Protein AF-0000000084904849 (afdb_homodimer)

pLDDT: mean 84.23, std 14.02, range [36.34, 97.5]

Solvent-accessible surface area (backbone atoms only — not comparable to full-atom values): 13947 Å² total; per-residue (Å²): 120,54,73,49,74,50,76,45,76,52,99,87,40,56,31,35,37,35,41,36,42,46,69,44,32,37,41,39,37,37,24,64,55,85,68,73,53,14,29,17,30,9,27,58,38,93,88,37,88,60,33,48,61,43,75,78,33,81,43,95,47,33,68,60,35,22,52,49,16,23,55,48,4,50,72,69,65,28,34,20,34,23,32,47,51,66,68,81,87,39,57,67,56,51,53,52,49,51,49,50,51,51,52,53,49,50,62,49,53,67,32,72,79,42,34,53,60,53,53,57,70,74,69,76,73,76,76,77,76,127,118,55,71,48,73,49,76,45,76,50,99,86,40,56,32,36,36,36,42,35,42,45,68,45,33,36,42,38,38,36,24,64,54,89,68,75,54,13,30,17,28,9,27,58,38,94,87,36,88,61,33,46,62,42,76,80,33,80,43,94,48,34,68,61,35,21,54,51,16,23,54,49,4,52,73,68,65,27,34,21,35,26,33,48,49,66,68,79,88,40,58,68,56,51,54,52,50,52,49,52,52,52,52,51,49,50,62,50,54,68,32,72,80,41,35,53,61,53,53,57,70,74,68,77,73,77,75,76,75,126

Secondary structure (DSSP, 8-state):
-EEEEEEEEETTEEEEEEEEEETTEEEEEEESS-----EEEEE--SS-SSPEEEEEE--TTHHHHHHHHHHHHHHHSSEEEEEEE--TT-HHHHHHHHHHHHHHHHHHHTSHHHHHHHS-----------/-EEEEEEEEETTEEEEEEEEEETTEEEEEEESS-----EEEEE--SS-SS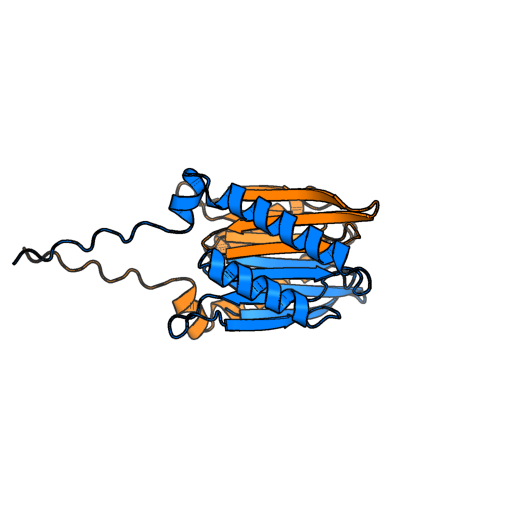PEEEEEE--TTHHHHHHHHHHHHHHHSSEEEEEEE--TT-HHHHHHHHHHHHHHHHHHHTSHHHHHHHS-----------

Structure (mmCIF, N/CA/C/O backbone):
data_AF-0000000084904849-model_v1
#
loop_
_entity.id
_entity.type
_entity.pdbx_description
1 polymer 'Proteasome assembly chaperone 3'
#
loop_
_atom_site.group_PDB
_atom_site.id
_atom_site.type_symbol
_atom_site.label_atom_id
_atom_site.label_alt_id
_atom_site.label_comp_id
_atom_site.label_asym_id
_atom_site.label_entity_id
_atom_site.label_seq_id
_atom_site.pdbx_PDB_ins_code
_atom_site.Cartn_x
_atom_site.Cartn_y
_atom_site.Cartn_z
_atom_site.occupancy
_atom_site.B_iso_or_equiv
_atom_site.auth_seq_id
_atom_site.auth_comp_id
_atom_site.auth_asym_id
_atom_site.auth_atom_id
_atom_site.pdbx_PDB_model_num
ATOM 1 N N . MET A 1 1 ? 4.195 5.16 12.859 1 59.09 1 MET A N 1
ATOM 2 C CA . MET A 1 1 ? 3.729 4.418 11.688 1 59.09 1 MET A CA 1
ATOM 3 C C . MET A 1 1 ? 3.559 2.938 12.016 1 59.09 1 MET A C 1
ATOM 5 O O . MET A 1 1 ? 4.438 2.328 12.625 1 59.09 1 MET A O 1
ATOM 9 N N . LEU A 1 2 ? 2.352 2.422 12.18 1 69.75 2 LEU A N 1
ATOM 10 C CA . LEU A 1 2 ? 2.184 1.059 12.672 1 69.75 2 LEU A CA 1
ATOM 11 C C . LEU A 1 2 ? 1.745 0.128 11.547 1 69.75 2 LEU A C 1
ATOM 13 O O . LEU A 1 2 ? 0.929 0.508 10.703 1 69.75 2 LEU A O 1
ATOM 17 N N . VAL A 1 3 ? 2.502 -0.881 11.188 1 73.12 3 VAL A N 1
ATOM 18 C CA . VAL A 1 3 ? 2.145 -1.962 10.273 1 73.12 3 VAL A CA 1
ATOM 19 C C . VAL A 1 3 ? 1.782 -3.213 11.07 1 73.12 3 VAL A C 1
ATOM 21 O O . VAL A 1 3 ? 2.453 -3.549 12.055 1 73.12 3 VAL A O 1
ATOM 24 N N . GLU A 1 4 ? 0.667 -3.777 10.805 1 79.69 4 GLU A N 1
ATOM 25 C CA . GLU A 1 4 ? 0.316 -5.09 11.344 1 79.69 4 GLU A CA 1
ATOM 26 C C . GLU A 1 4 ? 0.016 -6.082 10.227 1 79.69 4 GLU A C 1
ATOM 28 O O . GLU A 1 4 ? -0.713 -5.766 9.281 1 79.69 4 GLU A O 1
ATOM 33 N N . THR A 1 5 ? 0.798 -7.152 10.211 1 76.62 5 THR A N 1
ATOM 34 C CA . THR A 1 5 ? 0.501 -8.25 9.297 1 76.62 5 THR A CA 1
ATOM 35 C C . THR A 1 5 ? 0.015 -9.477 10.062 1 76.62 5 THR A C 1
ATOM 37 O O . THR A 1 5 ? 0.477 -9.742 11.172 1 76.62 5 THR A O 1
ATOM 40 N N . GLU A 1 6 ? -0.967 -10.07 9.539 1 81.75 6 GLU A N 1
ATOM 41 C CA . GLU A 1 6 ? -1.433 -11.305 10.156 1 81.75 6 GLU A CA 1
ATOM 42 C C . GLU A 1 6 ? -2.006 -12.266 9.117 1 81.75 6 GLU A C 1
ATOM 44 O O . GLU A 1 6 ? -2.377 -11.852 8.016 1 81.75 6 GLU A O 1
ATOM 49 N N . THR A 1 7 ? -1.927 -13.547 9.336 1 79.88 7 THR A N 1
ATOM 50 C CA . THR A 1 7 ? -2.699 -14.555 8.617 1 79.88 7 THR A CA 1
ATOM 51 C C . THR A 1 7 ? -3.912 -14.992 9.438 1 79.88 7 THR A C 1
ATOM 53 O O . THR A 1 7 ? -3.773 -15.43 10.578 1 79.88 7 THR A O 1
ATOM 56 N N . ILE A 1 8 ? -5.051 -14.773 8.82 1 84.38 8 ILE A N 1
ATOM 57 C CA . ILE A 1 8 ? -6.281 -15.141 9.516 1 84.38 8 ILE A CA 1
ATOM 58 C C . ILE A 1 8 ? -6.918 -16.344 8.828 1 84.38 8 ILE A C 1
ATOM 60 O O . ILE A 1 8 ? -6.734 -16.562 7.629 1 84.38 8 ILE A O 1
ATOM 64 N N . ARG A 1 9 ? -7.449 -17.219 9.68 1 84.88 9 ARG A N 1
ATOM 65 C CA . ARG A 1 9 ? -8.164 -18.375 9.164 1 84.88 9 ARG A CA 1
ATOM 66 C C . ARG A 1 9 ? -9.664 -18.25 9.391 1 84.88 9 ARG A C 1
ATOM 68 O O . ARG A 1 9 ? -10.109 -18.062 10.523 1 84.88 9 ARG A O 1
ATOM 75 N N . LEU A 1 10 ? -10.32 -18.109 8.203 1 84.5 10 LEU A N 1
ATOM 76 C CA . LEU A 1 10 ? -11.781 -18.062 8.242 1 84.5 10 LEU A CA 1
ATOM 77 C C . LEU A 1 10 ? -12.383 -19.25 7.496 1 84.5 10 LEU A C 1
ATOM 79 O O . LEU A 1 10 ? -12.031 -19.5 6.344 1 84.5 10 LEU A O 1
ATOM 83 N N . ALA A 1 11 ? -13.391 -19.984 8.109 1 80.62 11 ALA A N 1
ATOM 84 C CA . ALA A 1 11 ? -14.078 -21.141 7.523 1 80.62 11 ALA A CA 1
ATOM 85 C C . ALA A 1 11 ? -13.102 -22.047 6.785 1 80.62 11 ALA A C 1
ATOM 87 O O . ALA A 1 11 ? -13.336 -22.422 5.637 1 80.62 11 ALA A O 1
ATOM 88 N N . ASP A 1 12 ? -11.891 -22.234 7.246 1 85.62 12 ASP A N 1
ATOM 89 C CA . ASP A 1 12 ? -10.867 -23.172 6.793 1 85.62 12 ASP A CA 1
ATOM 90 C C . ASP A 1 12 ? -10.055 -22.578 5.641 1 85.62 12 ASP A C 1
ATOM 92 O O . ASP A 1 12 ? -9.32 -23.297 4.961 1 85.62 12 ASP A O 1
ATOM 96 N N . VAL A 1 13 ? -10.438 -21.406 5.285 1 88.38 13 VAL A N 1
ATOM 97 C CA . VAL A 1 13 ? -9.641 -20.734 4.273 1 88.38 13 VAL A CA 1
ATOM 98 C C . VAL A 1 13 ? -8.633 -19.797 4.949 1 88.38 13 VAL A C 1
ATOM 100 O O . VAL A 1 13 ? -9.016 -18.953 5.762 1 88.38 13 VAL A O 1
ATOM 103 N N . GLY A 1 14 ? -7.371 -20.062 4.723 1 92.38 14 GLY A N 1
ATOM 104 C CA . GLY A 1 14 ? -6.355 -19.141 5.195 1 92.38 14 GLY A CA 1
ATOM 105 C C . GLY A 1 14 ? -6.27 -17.875 4.367 1 92.38 14 GLY A C 1
ATOM 106 O O . GLY A 1 14 ? -6.273 -17.938 3.135 1 92.38 14 GLY A O 1
ATOM 107 N N . VAL A 1 15 ? -6.445 -16.688 5.023 1 92.81 15 VAL A N 1
ATOM 108 C CA . VAL A 1 15 ? -6.332 -15.398 4.348 1 92.81 15 VAL A CA 1
ATOM 109 C C . VAL A 1 15 ? -5.18 -14.602 4.957 1 92.81 15 VAL A C 1
ATOM 111 O O . VAL A 1 15 ? -5.066 -14.5 6.18 1 92.81 15 VAL A O 1
ATOM 114 N N . HIS A 1 16 ? -4.328 -14.125 4.125 1 89.69 16 HIS A N 1
ATOM 115 C CA . HIS A 1 16 ? -3.242 -13.234 4.52 1 89.69 16 HIS A CA 1
ATOM 116 C C . HIS A 1 16 ? -3.682 -11.773 4.461 1 89.69 16 HIS A C 1
ATOM 118 O O . HIS A 1 16 ? -4.203 -11.32 3.441 1 89.69 16 HIS A O 1
ATOM 124 N N . VAL A 1 17 ? -3.533 -11.141 5.625 1 92.06 17 VAL A N 1
ATOM 125 C CA . VAL A 1 17 ? -3.977 -9.75 5.676 1 92.06 17 VAL A CA 1
ATOM 126 C C . VAL A 1 17 ? -2.83 -8.859 6.145 1 92.06 17 VAL A C 1
ATOM 128 O O . VAL A 1 17 ? -1.983 -9.289 6.934 1 92.06 17 VAL A O 1
ATOM 131 N N . MET A 1 18 ? -2.732 -7.691 5.609 1 89.56 18 MET A N 1
ATOM 132 C CA . MET A 1 18 ? -1.785 -6.66 6.016 1 89.56 18 MET A CA 1
ATOM 133 C C . MET A 1 18 ? -2.488 -5.32 6.203 1 89.56 18 MET A C 1
ATOM 135 O O . MET A 1 18 ? -3.309 -4.922 5.371 1 89.56 18 MET A O 1
ATOM 139 N N . VAL A 1 19 ? -2.232 -4.711 7.352 1 93.38 19 VAL A N 1
ATOM 140 C CA . VAL A 1 19 ? -2.721 -3.371 7.648 1 93.38 19 VAL A CA 1
ATOM 141 C C . VAL A 1 19 ? -1.541 -2.426 7.871 1 93.38 19 VAL A C 1
ATOM 143 O O . VAL A 1 19 ? -0.669 -2.695 8.703 1 93.38 19 VAL A O 1
ATOM 146 N N . VAL A 1 20 ? -1.522 -1.409 7.062 1 89.81 20 VAL A N 1
ATOM 147 C CA . VAL A 1 20 ? -0.546 -0.339 7.242 1 89.81 20 VAL A CA 1
ATOM 148 C C . VAL A 1 20 ? -1.265 0.961 7.594 1 89.81 20 VAL A C 1
ATOM 150 O O . VAL A 1 20 ? -2.201 1.368 6.902 1 89.81 20 VAL A O 1
ATOM 153 N N . VAL A 1 21 ? -0.895 1.542 8.688 1 88.81 21 VAL A N 1
ATOM 154 C CA . VAL A 1 21 ? -1.36 2.873 9.062 1 88.81 21 VAL A CA 1
ATOM 155 C C . VAL A 1 21 ? -0.177 3.836 9.125 1 88.81 21 VAL A C 1
ATOM 157 O O . VAL A 1 21 ? 0.726 3.67 9.953 1 88.81 21 VAL A O 1
ATOM 160 N N . ALA A 1 22 ? -0.187 4.801 8.07 1 82.25 22 ALA A N 1
ATOM 161 C CA . ALA A 1 22 ? 0.911 5.762 8.008 1 82.25 22 ALA A CA 1
ATOM 162 C C . ALA A 1 22 ? 0.414 7.137 7.57 1 82.25 22 ALA A C 1
ATOM 164 O O . ALA A 1 22 ? -0.32 7.254 6.586 1 82.25 22 ALA A O 1
ATOM 165 N N . SER A 1 23 ? 0.818 8.297 8.148 1 78.94 23 SER A N 1
ATOM 166 C CA . SER A 1 23 ? 0.591 9.695 7.793 1 78.94 23 SER A CA 1
ATOM 167 C C . SER A 1 23 ? -0.839 9.914 7.312 1 78.94 23 SER A C 1
ATOM 169 O O . SER A 1 23 ? -1.059 10.461 6.23 1 78.94 23 SER A O 1
ATOM 171 N N . GLN A 1 24 ? -1.86 9.5 7.863 1 80.38 24 GLN A N 1
ATOM 172 C CA . GLN A 1 24 ? -3.275 9.703 7.578 1 80.38 24 GLN A CA 1
ATOM 173 C C . GLN A 1 24 ? -3.732 8.844 6.406 1 80.38 24 GLN A C 1
ATOM 175 O O . GLN A 1 24 ? -4.535 9.281 5.582 1 80.38 24 GLN A O 1
ATOM 180 N N . VAL A 1 25 ? -3.045 7.805 6.164 1 86.62 25 VAL A N 1
ATOM 181 C CA . VAL A 1 25 ? -3.416 6.871 5.109 1 86.62 25 VAL A CA 1
ATOM 182 C C . VAL A 1 25 ? -3.432 5.445 5.656 1 86.62 25 VAL A C 1
ATOM 184 O O . VAL A 1 25 ? -2.555 5.066 6.438 1 86.62 25 VAL A O 1
ATOM 187 N N . ILE A 1 26 ? -4.402 4.73 5.328 1 92 26 ILE A N 1
ATOM 188 C CA . ILE A 1 26 ? -4.508 3.312 5.652 1 92 26 ILE A CA 1
ATOM 189 C C . ILE A 1 26 ? -4.402 2.479 4.379 1 92 26 ILE A C 1
ATOM 191 O O . ILE A 1 26 ? -5.047 2.789 3.371 1 92 26 ILE A O 1
ATOM 195 N N . TYR A 1 27 ? -3.568 1.536 4.391 1 91.69 27 TYR A N 1
ATOM 196 C CA . TYR A 1 27 ? -3.467 0.583 3.289 1 91.69 27 TYR A CA 1
ATOM 197 C C . TYR A 1 27 ? -3.814 -0.826 3.754 1 91.69 27 TYR A C 1
ATOM 199 O O . TYR A 1 27 ? -3.193 -1.351 4.68 1 91.69 27 TYR A O 1
ATOM 207 N N . LEU A 1 28 ? -4.734 -1.397 3.064 1 94.38 28 LEU A N 1
ATOM 208 C CA . LEU A 1 28 ? -5.207 -2.734 3.408 1 94.38 28 LEU A CA 1
ATOM 209 C C . LEU A 1 28 ? -4.949 -3.713 2.268 1 94.38 28 LEU A C 1
ATOM 211 O O . LEU A 1 28 ? -5.156 -3.377 1.099 1 94.38 28 LEU A O 1
ATOM 215 N N . TRP A 1 29 ? -4.484 -4.828 2.654 1 92.31 29 TRP A N 1
ATOM 216 C CA . TRP A 1 29 ? -4.23 -5.902 1.701 1 92.31 29 TRP A CA 1
ATOM 217 C C . TRP A 1 29 ? -4.75 -7.234 2.23 1 92.31 29 TRP A C 1
ATOM 219 O O . TRP A 1 29 ? -4.586 -7.547 3.412 1 92.31 29 TRP A O 1
ATOM 229 N N . ALA A 1 30 ? -5.445 -7.996 1.358 1 93.06 30 ALA A N 1
ATOM 230 C CA . ALA A 1 30 ? -5.906 -9.328 1.731 1 93.06 30 ALA A CA 1
ATOM 231 C C . ALA A 1 30 ? -5.887 -10.273 0.533 1 93.06 30 ALA A C 1
ATOM 233 O O . ALA A 1 30 ? -6.242 -9.883 -0.581 1 93.06 30 ALA A O 1
ATOM 234 N N . ASN A 1 31 ? -5.457 -11.422 0.736 1 91.12 31 ASN A N 1
ATOM 235 C CA . ASN A 1 31 ? -5.414 -12.461 -0.283 1 91.12 31 ASN A CA 1
ATOM 236 C C . ASN A 1 31 ? -5.395 -13.859 0.339 1 91.12 31 ASN A C 1
ATOM 238 O O . ASN A 1 31 ? -4.926 -14.031 1.465 1 91.12 31 ASN A O 1
ATOM 242 N N . THR A 1 32 ? -5.926 -14.766 -0.401 1 89.5 32 THR A N 1
ATOM 243 C CA . THR A 1 32 ? -5.863 -16.141 0.078 1 89.5 32 THR A CA 1
ATOM 244 C C . THR A 1 32 ? -4.484 -16.75 -0.179 1 89.5 32 THR A C 1
ATOM 246 O O . THR A 1 32 ? -4.137 -17.781 0.391 1 89.5 32 THR A O 1
ATOM 249 N N . GLN A 1 33 ? -3.674 -16.125 -1.003 1 84.38 33 GLN A N 1
ATOM 250 C CA . GLN A 1 33 ? -2.295 -16.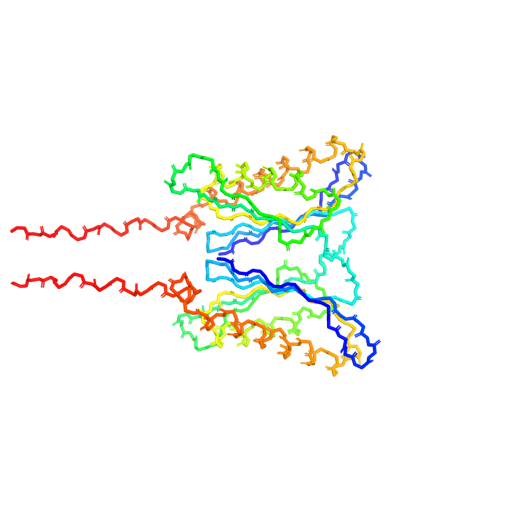5 -1.281 1 84.38 33 GLN A CA 1
ATOM 251 C C . GLN A 1 33 ? -1.31 -15.547 -0.615 1 84.38 33 GLN A C 1
ATOM 253 O O . GLN A 1 33 ? -1.618 -14.367 -0.416 1 84.38 33 GLN A O 1
ATOM 258 N N . PRO A 1 34 ? -0.198 -16.062 -0.215 1 79.69 34 PRO A N 1
ATOM 259 C CA . PRO A 1 34 ? 0.826 -15.211 0.396 1 79.69 34 PRO A CA 1
ATOM 260 C C . PRO A 1 34 ? 1.58 -14.367 -0.629 1 79.69 34 PRO A C 1
ATOM 262 O O . PRO A 1 34 ? 2.799 -14.5 -0.765 1 79.69 34 PRO A O 1
ATOM 265 N N . LEU A 1 35 ? 0.859 -13.523 -1.206 1 77 35 LEU A N 1
ATOM 266 C CA . LEU A 1 35 ? 1.376 -12.828 -2.381 1 77 35 LEU A CA 1
ATOM 267 C C . LEU A 1 35 ? 2.045 -11.516 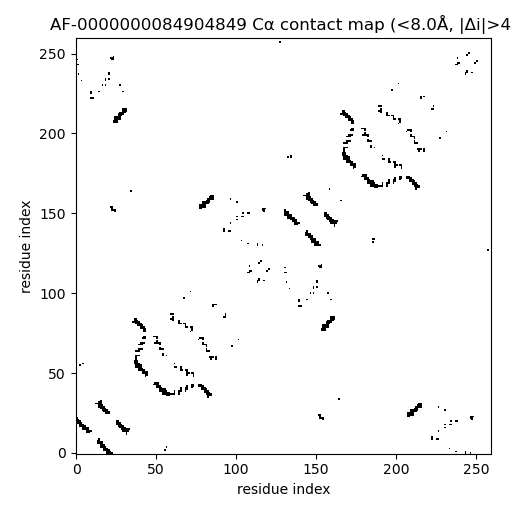-1.984 1 77 35 LEU A C 1
ATOM 269 O O . LEU A 1 35 ? 2.725 -10.891 -2.803 1 77 35 LEU A O 1
ATOM 273 N N . LEU A 1 36 ? 1.812 -11.297 -0.654 1 75.44 36 LEU A N 1
ATOM 274 C CA . LEU A 1 36 ? 2.496 -10.086 -0.226 1 75.44 36 LEU A CA 1
ATOM 275 C C . LEU A 1 36 ? 3.98 -10.344 -0 1 75.44 36 LEU A C 1
ATOM 277 O O . LEU A 1 36 ? 4.348 -11.281 0.713 1 75.44 36 LEU A O 1
ATOM 281 N N . GLY A 1 37 ? 4.891 -10.062 -0.856 1 78.06 37 GLY A N 1
ATOM 282 C CA . GLY A 1 37 ? 6.328 -10.172 -0.653 1 78.06 37 GLY A CA 1
ATOM 283 C C . GLY A 1 37 ? 6.836 -9.32 0.49 1 78.06 37 GLY A C 1
ATOM 284 O O . GLY A 1 37 ? 6.086 -9 1.415 1 78.06 37 GLY A O 1
ATOM 285 N N . ALA A 1 38 ? 8.109 -9.18 0.621 1 87.56 38 ALA A N 1
ATOM 286 C CA . ALA A 1 38 ? 8.727 -8.32 1.621 1 87.56 38 ALA A CA 1
ATOM 287 C C . ALA A 1 38 ? 8.141 -6.914 1.576 1 87.56 38 ALA A C 1
ATOM 289 O O . ALA A 1 38 ? 7.719 -6.441 0.516 1 87.56 38 ALA A O 1
ATOM 290 N N . LEU A 1 39 ? 7.965 -6.355 2.752 1 90.81 39 LEU A N 1
ATOM 291 C CA . LEU A 1 39 ? 7.547 -4.965 2.871 1 90.81 39 LEU A CA 1
ATOM 292 C C . LEU A 1 39 ? 8.523 -4.172 3.734 1 90.81 39 LEU A C 1
ATOM 294 O O . LEU A 1 39 ? 8.812 -4.566 4.867 1 90.81 39 LEU A O 1
ATOM 298 N N . THR A 1 40 ? 9.062 -3.158 3.166 1 95.31 40 THR A N 1
ATOM 299 C CA . THR A 1 40 ? 9.992 -2.289 3.881 1 95.31 40 THR A CA 1
ATOM 300 C C . THR A 1 40 ? 9.508 -0.842 3.854 1 95.31 40 THR A C 1
ATOM 302 O O . THR A 1 40 ? 8.656 -0.481 3.035 1 95.31 40 THR A O 1
ATOM 305 N N . MET A 1 41 ? 9.984 -0.074 4.793 1 93.94 41 MET A N 1
ATOM 306 C CA . MET A 1 41 ? 9.625 1.34 4.871 1 93.94 41 MET A CA 1
ATOM 307 C C . MET A 1 41 ? 10.836 2.186 5.262 1 93.94 41 MET A C 1
ATOM 309 O O . MET A 1 41 ? 11.742 1.704 5.945 1 93.94 41 MET A O 1
ATOM 313 N N . ALA A 1 42 ? 10.844 3.34 4.777 1 95.88 42 ALA A N 1
ATOM 314 C CA . ALA A 1 42 ? 11.805 4.34 5.238 1 95.88 42 ALA A CA 1
ATOM 315 C C . ALA A 1 42 ? 11.141 5.707 5.391 1 95.88 42 ALA A C 1
ATOM 317 O O . ALA A 1 42 ? 10.125 5.988 4.75 1 95.88 42 ALA A O 1
ATOM 318 N N . MET A 1 43 ? 11.688 6.484 6.227 1 91.88 43 MET A N 1
ATOM 319 C CA . MET A 1 43 ? 11.195 7.836 6.457 1 91.88 43 MET A CA 1
ATOM 320 C C . MET A 1 43 ? 12.336 8.789 6.793 1 91.88 43 MET A C 1
ATOM 322 O O . MET A 1 43 ? 13.359 8.367 7.34 1 91.88 43 MET A O 1
ATOM 326 N N . PRO A 1 44 ? 12.086 10.016 6.414 1 92.19 44 PRO A N 1
ATOM 327 C CA . PRO A 1 44 ? 13.133 10.984 6.754 1 92.19 44 PRO A CA 1
ATOM 328 C C . PRO A 1 44 ? 13.359 11.102 8.258 1 92.19 44 PRO A C 1
ATOM 330 O O . PRO A 1 44 ? 12.43 10.938 9.047 1 92.19 44 PRO A O 1
ATOM 333 N N . SER A 1 45 ? 14.617 11.211 8.562 1 88.06 45 SER A N 1
ATOM 334 C CA . SER A 1 45 ? 14.992 11.406 9.961 1 88.06 45 SER A CA 1
ATOM 335 C C . SER A 1 45 ? 15.195 12.883 10.281 1 88.06 45 SER A C 1
ATOM 337 O O . SER A 1 45 ? 15.766 13.625 9.469 1 88.06 45 SER A O 1
ATOM 339 N N . ARG A 1 46 ? 14.656 13.367 11.344 1 79.31 46 ARG A N 1
ATOM 340 C CA . ARG A 1 46 ? 14.875 14.742 11.781 1 79.31 46 ARG A CA 1
ATOM 341 C C . ARG A 1 46 ? 16.281 14.922 12.344 1 79.31 46 ARG A C 1
ATOM 343 O O . ARG A 1 46 ? 16.812 16.031 12.344 1 79.31 46 ARG A O 1
ATOM 350 N N . LEU A 1 47 ? 16.844 13.898 12.797 1 81.25 47 LEU A N 1
ATOM 351 C CA . LEU A 1 47 ? 18.094 13.938 13.547 1 81.25 47 LEU A CA 1
ATOM 352 C C . LEU A 1 47 ? 19.281 13.758 12.625 1 81.25 47 LEU A C 1
ATOM 354 O O . LEU A 1 47 ? 20.391 14.188 12.953 1 81.25 47 LEU A O 1
ATOM 358 N N . ASP A 1 48 ? 19 12.93 11.586 1 79.38 48 ASP A N 1
ATOM 359 C CA . ASP A 1 48 ? 20.109 12.562 10.703 1 79.38 48 ASP A CA 1
ATOM 360 C C . ASP A 1 48 ? 19.703 12.703 9.234 1 79.38 48 ASP A C 1
ATOM 362 O O . ASP A 1 48 ? 18.516 12.656 8.898 1 79.38 48 ASP A O 1
ATOM 366 N N . ALA A 1 49 ? 20.719 13.016 8.516 1 85.94 49 ALA A N 1
ATOM 367 C CA . ALA A 1 49 ? 20.5 13.047 7.074 1 85.94 49 ALA A CA 1
ATOM 368 C C . ALA A 1 49 ? 20.094 11.672 6.547 1 85.94 49 ALA A C 1
ATOM 370 O O . ALA A 1 49 ? 19.453 11.562 5.5 1 85.94 49 ALA A O 1
ATOM 371 N N . THR A 1 50 ? 20.469 10.664 7.34 1 91.25 50 THR A N 1
ATOM 372 C CA . THR A 1 50 ? 20.125 9.305 6.918 1 91.25 50 THR A CA 1
ATOM 373 C C . THR A 1 50 ? 18.719 8.938 7.359 1 91.25 50 THR A C 1
ATOM 375 O O . THR A 1 50 ? 18.406 8.969 8.555 1 91.25 50 THR A O 1
ATOM 378 N N . PRO A 1 51 ? 17.906 8.523 6.352 1 95.5 51 PRO A N 1
ATOM 379 C CA . PRO A 1 51 ? 16.531 8.133 6.719 1 95.5 51 PRO A CA 1
ATOM 380 C C . PRO A 1 51 ? 16.5 6.887 7.602 1 95.5 51 PRO A C 1
ATOM 382 O O . PRO A 1 51 ? 17.422 6.07 7.562 1 95.5 51 PRO A O 1
ATOM 385 N N . LEU A 1 52 ? 15.555 6.789 8.453 1 94 52 LEU A N 1
ATOM 386 C CA . LEU A 1 52 ? 15.266 5.574 9.211 1 94 52 LEU A CA 1
ATOM 387 C C . LEU A 1 52 ? 14.594 4.527 8.328 1 94 52 LEU A C 1
ATOM 389 O O . LEU A 1 52 ? 13.719 4.855 7.523 1 94 52 LEU A O 1
ATOM 393 N N . GLY A 1 53 ? 15.086 3.285 8.367 1 94 53 GLY A N 1
ATOM 394 C CA . GLY A 1 53 ? 14.523 2.174 7.617 1 94 53 GLY A CA 1
ATOM 395 C C . GLY A 1 53 ? 14.102 1.01 8.492 1 94 53 GLY A C 1
ATOM 396 O O . GLY A 1 53 ? 14.688 0.786 9.555 1 94 53 GLY A O 1
ATOM 397 N N . MET A 1 54 ? 13.07 0.307 8.07 1 92.44 54 MET A N 1
ATOM 398 C CA . MET A 1 54 ? 12.586 -0.864 8.789 1 92.44 54 MET A CA 1
ATOM 399 C C . MET A 1 54 ? 11.977 -1.883 7.836 1 92.44 54 MET A C 1
ATOM 401 O O . MET A 1 54 ? 11.336 -1.51 6.848 1 92.44 54 MET A O 1
ATOM 405 N N . VAL A 1 55 ? 12.195 -3.113 8.227 1 92.75 55 VAL A N 1
ATOM 406 C CA . VAL A 1 55 ? 11.531 -4.207 7.527 1 92.75 55 VAL A CA 1
ATOM 407 C C . VAL A 1 55 ? 10.227 -4.562 8.25 1 92.75 55 VAL A C 1
ATOM 409 O O . VAL A 1 55 ? 10.25 -4.984 9.406 1 92.75 55 VAL A O 1
ATOM 412 N N . LEU A 1 56 ? 9.164 -4.355 7.578 1 87.5 56 LEU A N 1
ATOM 413 C CA . LEU A 1 56 ? 7.855 -4.578 8.18 1 87.5 56 LEU A CA 1
ATOM 414 C C . LEU A 1 56 ? 7.402 -6.016 7.977 1 87.5 56 LEU A C 1
ATOM 416 O O . LEU A 1 56 ? 6.668 -6.562 8.805 1 87.5 56 LEU A O 1
ATOM 420 N N . LYS A 1 57 ? 7.703 -6.543 6.867 1 86.62 57 LYS A N 1
ATOM 421 C CA . LYS A 1 57 ? 7.512 -7.949 6.508 1 86.62 57 LYS A CA 1
ATOM 422 C C . LYS A 1 57 ? 8.742 -8.508 5.801 1 86.62 57 LYS A C 1
ATOM 424 O O . LYS A 1 57 ? 9.148 -7.992 4.758 1 86.62 57 LYS A O 1
ATOM 429 N N . ARG A 1 58 ? 9.234 -9.5 6.344 1 88.62 58 ARG A N 1
ATOM 430 C CA . ARG A 1 58 ? 10.484 -10.062 5.84 1 88.62 58 ARG A CA 1
ATOM 431 C C . ARG A 1 58 ? 10.25 -10.836 4.547 1 88.62 58 ARG A C 1
ATOM 433 O O . ARG A 1 58 ? 9.195 -11.438 4.359 1 88.62 58 ARG A O 1
ATOM 440 N N . GLY A 1 59 ? 11.219 -10.773 3.727 1 88.25 59 GLY A N 1
ATOM 441 C CA . GLY A 1 59 ? 11.297 -11.539 2.494 1 88.25 59 GLY A CA 1
ATOM 442 C C . GLY A 1 59 ? 12.711 -11.68 1.966 1 88.25 59 GLY A C 1
ATOM 443 O O . GLY A 1 59 ? 13.672 -11.266 2.625 1 88.25 59 GLY A O 1
ATOM 444 N N . LEU A 1 60 ? 12.867 -12.258 0.88 1 85.12 60 LEU A N 1
ATOM 445 C CA . LEU A 1 60 ? 14.18 -12.617 0.346 1 85.12 60 LEU A CA 1
ATOM 446 C C . LEU A 1 60 ? 15 -11.367 0.038 1 85.12 60 LEU A C 1
ATOM 448 O O . LEU A 1 60 ? 16.219 -11.344 0.266 1 85.12 60 LEU A O 1
ATOM 452 N N . ASP A 1 61 ? 14.406 -10.305 -0.41 1 87.75 61 ASP A N 1
ATOM 453 C CA . ASP A 1 61 ? 15.148 -9.125 -0.838 1 87.75 61 ASP A CA 1
ATOM 454 C C . ASP A 1 61 ? 14.828 -7.926 0.051 1 87.75 61 ASP A C 1
ATOM 456 O O . ASP A 1 61 ? 14.883 -6.777 -0.399 1 87.75 61 ASP A O 1
ATOM 460 N N . ASP A 1 62 ? 14.516 -8.203 1.321 1 91.69 62 ASP A N 1
ATOM 461 C CA . ASP A 1 62 ? 14.062 -7.121 2.188 1 91.69 62 ASP A CA 1
ATOM 462 C C . ASP A 1 62 ? 15.18 -6.121 2.455 1 91.69 62 ASP A C 1
ATOM 464 O O . ASP A 1 62 ? 14.93 -4.93 2.652 1 91.69 62 ASP A O 1
ATOM 468 N N . ASP A 1 63 ? 16.453 -6.57 2.402 1 94.06 63 ASP A N 1
ATOM 469 C CA . ASP A 1 63 ? 17.562 -5.641 2.611 1 94.06 63 ASP A CA 1
ATOM 470 C C . ASP A 1 63 ? 17.703 -4.676 1.437 1 94.06 63 ASP A C 1
ATOM 472 O O . ASP A 1 63 ? 17.891 -3.473 1.634 1 94.06 63 ASP A O 1
ATOM 476 N N . LEU A 1 64 ? 17.609 -5.211 0.258 1 94.31 64 LEU A N 1
ATOM 477 C CA . LEU A 1 64 ? 17.688 -4.375 -0.936 1 94.31 64 LEU A CA 1
ATOM 478 C C . LEU A 1 64 ? 16.484 -3.43 -1.015 1 94.31 64 LEU A C 1
ATOM 480 O O . LEU A 1 64 ? 16.641 -2.256 -1.359 1 94.31 64 LEU A O 1
ATOM 484 N N . ALA A 1 65 ? 15.359 -3.932 -0.67 1 95.06 65 ALA A N 1
ATOM 485 C CA . ALA A 1 65 ? 14.148 -3.111 -0.674 1 95.06 65 ALA A CA 1
ATOM 486 C C . ALA A 1 65 ? 14.25 -1.979 0.345 1 95.06 65 ALA A C 1
ATOM 488 O O . ALA A 1 65 ? 13.852 -0.848 0.068 1 95.06 65 ALA A O 1
ATOM 489 N N . GLU A 1 66 ? 14.852 -2.305 1.501 1 96.56 66 GLU A N 1
ATOM 490 C CA . GLU A 1 66 ? 15.016 -1.286 2.535 1 96.56 66 GLU A CA 1
ATOM 491 C C . GLU A 1 66 ? 15.992 -0.2 2.088 1 96.56 66 GLU A C 1
ATOM 493 O O . GLU A 1 66 ? 15.75 0.988 2.307 1 96.56 66 GLU A O 1
ATOM 498 N N . SER A 1 67 ? 17.031 -0.639 1.53 1 96.81 67 SER A N 1
ATOM 499 C CA . SER A 1 67 ? 18.016 0.309 1.012 1 96.81 67 SER A CA 1
ATOM 500 C C . SER A 1 67 ? 17.391 1.226 -0.039 1 96.81 67 SER A C 1
ATOM 502 O O . SER A 1 67 ? 17.641 2.432 -0.042 1 96.81 67 SER A O 1
ATOM 504 N N . PHE A 1 68 ? 16.625 0.64 -0.864 1 97.31 68 PHE A N 1
ATOM 505 C CA . PHE A 1 68 ? 15.945 1.406 -1.9 1 97.31 68 PHE A CA 1
ATOM 506 C C . PHE A 1 68 ? 14.969 2.404 -1.284 1 97.31 68 PHE A C 1
ATOM 508 O O . PHE A 1 68 ? 14.945 3.576 -1.666 1 97.31 68 PHE A O 1
ATOM 515 N N . ALA A 1 69 ? 14.227 2.012 -0.302 1 97.5 69 ALA A N 1
ATOM 516 C CA . ALA A 1 69 ? 13.289 2.881 0.407 1 97.5 69 ALA A CA 1
ATOM 517 C C . ALA A 1 69 ? 14.016 4.062 1.048 1 97.5 69 ALA A C 1
ATOM 519 O O . ALA A 1 69 ? 13.539 5.195 0.988 1 97.5 69 ALA A O 1
ATOM 520 N N . LYS A 1 70 ? 15.164 3.787 1.62 1 97.25 70 LYS A N 1
ATOM 521 C CA . LYS A 1 70 ? 15.945 4.836 2.271 1 97.25 70 LYS A CA 1
ATOM 522 C C . LYS A 1 70 ? 16.406 5.879 1.263 1 97.25 70 LYS A C 1
ATOM 524 O O . LYS A 1 70 ? 16.375 7.082 1.537 1 97.25 70 LYS A O 1
ATOM 529 N N . ARG A 1 71 ? 16.875 5.414 0.11 1 97.06 71 ARG A N 1
ATOM 530 C CA . ARG A 1 71 ? 17.328 6.34 -0.921 1 97.06 71 ARG A CA 1
ATOM 531 C C . ARG A 1 71 ? 16.188 7.238 -1.387 1 97.06 71 ARG A C 1
ATOM 533 O O . ARG A 1 71 ? 16.375 8.445 -1.575 1 97.06 71 ARG A O 1
ATOM 540 N N . LEU A 1 72 ? 15.016 6.707 -1.522 1 96.56 72 LEU A N 1
ATOM 541 C CA . LEU A 1 72 ? 13.875 7.488 -1.993 1 96.56 72 LEU A CA 1
ATOM 542 C C . LEU A 1 72 ? 13.383 8.438 -0.908 1 96.56 72 LEU A C 1
ATOM 544 O O . LEU A 1 72 ? 12.984 9.562 -1.2 1 96.56 72 LEU A O 1
ATOM 548 N N . ALA A 1 73 ? 13.375 7.957 0.311 1 95.44 73 ALA A N 1
ATOM 549 C CA . ALA A 1 73 ? 12.992 8.82 1.421 1 95.44 73 ALA A CA 1
ATOM 550 C C . ALA A 1 73 ? 13.906 10.039 1.517 1 95.44 73 ALA A C 1
ATOM 552 O O . ALA A 1 73 ? 13.453 11.148 1.807 1 95.44 73 ALA A O 1
ATOM 553 N N . ARG A 1 74 ? 15.141 9.742 1.352 1 95.25 74 ARG A N 1
ATOM 554 C CA . ARG A 1 74 ? 16.109 10.836 1.336 1 95.25 74 ARG A CA 1
ATOM 555 C C . ARG A 1 74 ? 15.844 11.773 0.164 1 95.25 74 ARG A C 1
ATOM 557 O O . ARG A 1 74 ? 15.82 13 0.334 1 95.25 74 ARG A O 1
ATOM 564 N N . LYS A 1 75 ? 15.625 11.258 -0.946 1 93.81 75 LYS A N 1
ATOM 565 C CA . LYS A 1 75 ? 15.492 12.023 -2.186 1 93.81 75 LYS A CA 1
ATOM 566 C C . LYS A 1 75 ? 14.227 12.867 -2.18 1 93.81 75 LYS A C 1
ATOM 568 O O . LYS A 1 75 ? 14.234 14.016 -2.637 1 93.81 75 LYS A O 1
ATOM 573 N N . PHE A 1 76 ? 13.109 12.336 -1.696 1 92 76 PHE A N 1
ATOM 574 C CA . PHE A 1 76 ? 11.82 13.008 -1.866 1 92 76 PHE A CA 1
ATOM 575 C C . PHE A 1 76 ? 11.328 13.57 -0.539 1 92 76 PHE A C 1
ATOM 577 O O . PHE A 1 76 ? 10.32 14.281 -0.499 1 92 76 PHE A O 1
ATOM 584 N N . GLY A 1 77 ? 11.969 13.234 0.547 1 90.44 77 GLY A N 1
ATOM 585 C CA . GLY A 1 77 ? 11.672 13.805 1.85 1 90.44 77 GLY A CA 1
ATOM 586 C C . GLY A 1 77 ? 10.344 13.336 2.418 1 90.44 77 GLY A C 1
ATOM 587 O O . GLY A 1 77 ? 9.672 1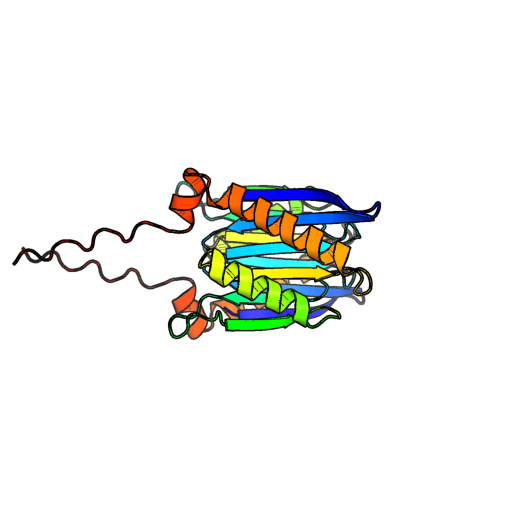4.086 3.129 1 90.44 77 GLY A O 1
ATOM 588 N N . VAL A 1 78 ? 9.922 12.172 1.979 1 88.75 78 VAL A N 1
ATOM 589 C CA . VAL A 1 78 ? 8.648 11.633 2.432 1 88.75 78 VAL A CA 1
ATOM 590 C C . VAL A 1 78 ? 8.805 10.172 2.832 1 88.75 78 VAL A C 1
ATOM 592 O O . VAL A 1 78 ? 9.859 9.57 2.605 1 88.75 78 VAL A O 1
ATOM 595 N N . GLN A 1 79 ? 7.828 9.617 3.52 1 91.38 79 GLN A N 1
ATOM 596 C CA . GLN A 1 79 ? 7.824 8.203 3.883 1 91.38 79 GLN A CA 1
ATOM 597 C C . GLN A 1 79 ? 7.633 7.316 2.654 1 91.38 79 GLN A C 1
ATOM 599 O O . GLN A 1 79 ? 6.781 7.598 1.808 1 91.38 79 GLN A O 1
ATOM 604 N N . VAL A 1 80 ? 8.383 6.254 2.539 1 94.44 80 VAL A N 1
ATOM 605 C CA . VAL A 1 80 ? 8.359 5.387 1.365 1 94.44 80 VAL A CA 1
ATOM 606 C C . VAL A 1 80 ? 8.18 3.934 1.801 1 94.44 80 VAL A C 1
ATOM 608 O O . VAL A 1 80 ? 8.898 3.451 2.682 1 94.44 80 VAL A O 1
ATOM 611 N N . PHE A 1 81 ? 7.203 3.271 1.211 1 93.25 81 PHE A N 1
ATOM 612 C CA . PHE A 1 81 ? 7.016 1.832 1.353 1 93.25 81 PHE A CA 1
ATOM 613 C C . PHE A 1 81 ? 7.414 1.106 0.073 1 93.25 81 PHE A C 1
ATOM 615 O O . PHE A 1 81 ? 7.086 1.552 -1.028 1 93.25 81 PHE A O 1
ATOM 622 N N . VAL A 1 82 ? 8.117 0.035 0.287 1 95 82 VAL A N 1
ATOM 623 C CA . VAL A 1 82 ? 8.547 -0.756 -0.861 1 95 82 VAL A CA 1
ATOM 624 C C . VAL A 1 82 ? 8.188 -2.223 -0.642 1 95 82 VAL A C 1
ATOM 626 O O . VAL A 1 82 ? 8.602 -2.832 0.346 1 95 82 VAL A O 1
ATOM 629 N N . SER A 1 83 ? 7.371 -2.729 -1.502 1 91 83 SER A N 1
ATOM 630 C CA . SER A 1 83 ? 7.09 -4.156 -1.615 1 91 83 SER A CA 1
ATOM 631 C C . SER A 1 83 ? 7.539 -4.703 -2.967 1 91 83 SER A C 1
ATOM 633 O O . SER A 1 83 ? 6.77 -4.691 -3.932 1 91 83 SER A O 1
ATOM 635 N N . CYS A 1 84 ? 8.742 -5.195 -3.055 1 90.31 84 CYS A N 1
ATOM 636 C CA . CYS A 1 84 ? 9.336 -5.656 -4.305 1 90.31 84 CYS A CA 1
ATOM 637 C C . CYS A 1 84 ? 9.836 -7.09 -4.172 1 90.31 84 CYS A C 1
ATOM 639 O O . CYS A 1 84 ? 10.602 -7.402 -3.254 1 90.31 84 CYS A O 1
ATOM 641 N N . GLU A 1 85 ? 9.359 -7.977 -4.992 1 88.31 85 GLU A N 1
ATOM 642 C CA . GLU A 1 85 ? 9.883 -9.336 -5.074 1 88.31 85 GLU A CA 1
ATOM 643 C C . GLU A 1 85 ? 10.406 -9.648 -6.473 1 88.31 85 GLU A C 1
ATOM 645 O O . GLU A 1 85 ? 9.633 -9.977 -7.375 1 88.31 85 GLU A O 1
ATOM 650 N N . LEU A 1 86 ? 11.664 -9.461 -6.629 1 88.75 86 LEU A N 1
ATOM 651 C CA . LEU A 1 86 ? 12.352 -9.703 -7.891 1 88.75 86 LEU A CA 1
ATOM 652 C C . LEU A 1 86 ? 13.422 -10.781 -7.734 1 88.75 86 LEU A C 1
ATOM 654 O O . LEU A 1 86 ? 13.969 -10.969 -6.645 1 88.75 86 LEU A O 1
ATOM 658 N N . PRO A 1 87 ? 13.57 -11.508 -8.805 1 86.5 87 PRO A N 1
ATOM 659 C CA . PRO A 1 87 ? 14.633 -12.508 -8.703 1 86.5 87 PRO A CA 1
ATOM 660 C C . PRO A 1 87 ? 15.977 -11.906 -8.305 1 86.5 87 PRO A C 1
ATOM 662 O O . PRO A 1 87 ? 16.453 -10.984 -8.969 1 86.5 87 PRO A O 1
ATOM 665 N N . ARG A 1 88 ? 16.547 -12.406 -7.199 1 83.94 88 ARG A N 1
ATOM 666 C CA . ARG A 1 88 ? 17.766 -11.844 -6.621 1 83.94 88 ARG A CA 1
ATOM 667 C C . ARG A 1 88 ? 18.953 -12.039 -7.559 1 83.94 88 ARG A C 1
ATOM 669 O O . ARG A 1 88 ? 19.922 -11.289 -7.496 1 83.94 88 ARG A O 1
ATOM 676 N N . GLU A 1 89 ? 18.797 -13.039 -8.367 1 87.25 89 GLU A N 1
ATOM 677 C CA . GLU A 1 89 ? 19.891 -13.375 -9.273 1 87.25 89 GLU A CA 1
ATOM 678 C C . GLU A 1 89 ? 19.969 -12.383 -1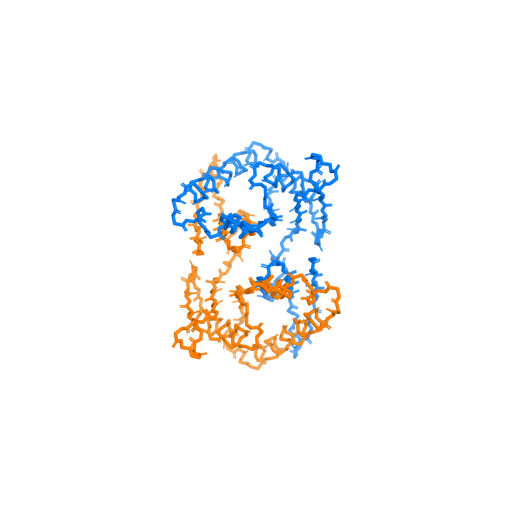0.43 1 87.25 89 GLU A C 1
ATOM 680 O O . GLU A 1 89 ? 20.984 -12.328 -11.148 1 87.25 89 GLU A O 1
ATOM 685 N N . LEU A 1 90 ? 18.969 -11.617 -10.547 1 87.75 90 LEU A N 1
ATOM 686 C CA . LEU A 1 90 ? 18.953 -10.672 -11.656 1 87.75 90 LEU A CA 1
ATOM 687 C C . LEU A 1 90 ? 19.156 -9.242 -11.164 1 87.75 90 LEU A C 1
ATOM 689 O O . LEU A 1 90 ? 18.203 -8.453 -11.125 1 87.75 90 LEU A O 1
ATOM 693 N N . ALA A 1 91 ? 20.359 -8.898 -10.844 1 90 91 ALA A N 1
ATOM 694 C CA . ALA A 1 91 ? 20.703 -7.598 -10.273 1 90 91 ALA A CA 1
ATOM 695 C C . ALA A 1 91 ? 20.391 -6.473 -11.25 1 90 91 ALA A C 1
ATOM 697 O O . ALA A 1 91 ? 19.922 -5.402 -10.844 1 90 91 ALA A O 1
ATOM 698 N N . ASP A 1 92 ? 20.625 -6.746 -12.5 1 92.06 92 ASP A N 1
ATOM 699 C CA . ASP A 1 92 ? 20.359 -5.738 -13.516 1 92.06 92 ASP A CA 1
ATOM 700 C C . ASP A 1 92 ? 18.859 -5.438 -13.602 1 92.06 92 ASP A C 1
ATOM 702 O O . ASP A 1 92 ? 18.469 -4.297 -13.852 1 92.06 92 ASP A O 1
ATOM 706 N N . LEU A 1 93 ? 18.109 -6.449 -13.453 1 91.62 93 LEU A N 1
ATOM 707 C CA . LEU A 1 93 ? 16.672 -6.277 -13.469 1 91.62 93 LEU A CA 1
ATOM 708 C C . LEU A 1 93 ? 16.219 -5.379 -12.32 1 91.62 93 LEU A C 1
ATOM 710 O O . LEU A 1 93 ? 15.438 -4.445 -12.531 1 91.62 93 LEU A O 1
ATOM 714 N N . ARG A 1 94 ? 16.75 -5.629 -11.18 1 93.5 94 ARG A N 1
ATOM 715 C CA . ARG A 1 94 ? 16.406 -4.828 -10.008 1 93.5 94 ARG A CA 1
ATOM 716 C C . ARG A 1 94 ? 16.797 -3.367 -10.211 1 93.5 94 ARG A C 1
ATOM 718 O O . ARG A 1 94 ? 16 -2.463 -9.93 1 93.5 94 ARG A O 1
ATOM 725 N N . GLU A 1 95 ? 17.984 -3.197 -10.641 1 94.44 95 GLU A N 1
ATOM 726 C CA . GLU A 1 95 ? 18.438 -1.837 -10.898 1 94.44 95 GLU A CA 1
ATOM 727 C C . GLU A 1 95 ? 17.531 -1.116 -11.883 1 94.44 95 GLU A C 1
ATOM 729 O O . GLU A 1 95 ? 17.203 0.054 -11.688 1 94.44 95 GLU A O 1
ATOM 734 N N . GLY A 1 96 ? 17.172 -1.821 -12.938 1 94.38 96 GLY A N 1
ATOM 735 C CA . GLY A 1 96 ? 16.281 -1.246 -13.922 1 94.38 96 GLY A CA 1
ATOM 736 C C . GLY A 1 96 ? 14.906 -0.918 -13.359 1 94.38 96 GLY A C 1
ATOM 737 O O . GLY A 1 96 ? 14.344 0.139 -13.656 1 94.38 96 GLY A O 1
ATOM 738 N N . VAL A 1 97 ? 14.406 -1.771 -12.539 1 94.62 97 VAL A N 1
ATOM 739 C CA . VAL A 1 97 ? 13.094 -1.579 -11.922 1 94.62 97 VAL A CA 1
ATOM 740 C C . VAL A 1 97 ? 13.141 -0.386 -10.977 1 94.62 97 VAL A C 1
ATOM 742 O O . VAL A 1 97 ? 12.266 0.484 -11.016 1 94.62 97 VAL A O 1
ATOM 745 N N . GLU A 1 98 ? 14.172 -0.292 -10.125 1 96.31 98 GLU A N 1
ATOM 746 C CA . GLU A 1 98 ? 14.305 0.814 -9.188 1 96.31 98 GLU A CA 1
ATOM 747 C C . GLU A 1 98 ? 14.422 2.15 -9.914 1 96.31 98 GLU A C 1
ATOM 749 O O . GLU A 1 98 ? 13.836 3.148 -9.484 1 96.31 98 GLU A O 1
ATOM 754 N N . LYS A 1 99 ? 15.141 2.092 -10.969 1 95.75 99 LYS A N 1
ATOM 755 C CA . LYS A 1 99 ? 15.25 3.309 -11.766 1 95.75 99 LYS A CA 1
ATOM 756 C C . LYS A 1 99 ? 13.891 3.738 -12.312 1 95.75 99 LYS A C 1
ATOM 758 O O . LYS A 1 99 ? 13.547 4.922 -12.273 1 95.75 99 LYS A O 1
ATOM 763 N N . ARG A 1 100 ? 13.164 2.828 -12.867 1 93.62 100 ARG A N 1
ATOM 764 C CA . ARG A 1 100 ? 11.852 3.135 -13.422 1 93.62 100 ARG A CA 1
ATOM 765 C C . ARG A 1 100 ? 10.906 3.648 -12.344 1 93.62 100 ARG A C 1
ATOM 767 O O . ARG A 1 100 ? 10.188 4.625 -12.555 1 93.62 100 ARG A O 1
ATOM 774 N N . LEU A 1 101 ? 10.93 3.006 -11.219 1 95.19 101 LEU A N 1
ATOM 775 C CA . LEU A 1 101 ? 10.102 3.439 -10.102 1 95.19 101 LEU A CA 1
ATOM 776 C C . LEU A 1 101 ? 10.461 4.855 -9.672 1 95.19 101 LEU A C 1
ATOM 778 O O . LEU A 1 101 ? 9.578 5.699 -9.484 1 95.19 101 LEU A O 1
ATOM 782 N N . THR A 1 102 ? 11.766 5.102 -9.594 1 96.56 102 THR A N 1
ATOM 783 C CA . THR A 1 102 ? 12.25 6.418 -9.195 1 96.56 102 THR A CA 1
ATOM 784 C C . THR A 1 102 ? 11.797 7.484 -10.188 1 96.56 102 THR A C 1
ATOM 786 O O . THR A 1 102 ? 11.305 8.539 -9.789 1 96.56 102 THR A O 1
ATOM 789 N N . ASP A 1 103 ? 11.914 7.16 -11.484 1 94.88 103 ASP A N 1
ATOM 790 C CA . ASP A 1 103 ? 11.5 8.094 -12.531 1 94.88 103 ASP A CA 1
ATOM 791 C C . ASP A 1 103 ? 10 8.359 -12.477 1 94.88 103 ASP A C 1
ATOM 793 O O . ASP A 1 103 ? 9.562 9.492 -12.68 1 94.88 103 ASP A O 1
ATOM 797 N N . THR A 1 104 ? 9.219 7.348 -12.234 1 92 104 THR A N 1
ATOM 798 C CA . THR A 1 104 ? 7.77 7.484 -12.148 1 92 104 THR A CA 1
ATOM 799 C C . THR A 1 104 ? 7.375 8.367 -10.969 1 92 104 THR A C 1
ATOM 801 O O . THR A 1 104 ? 6.543 9.266 -11.109 1 92 104 THR A O 1
ATOM 804 N N . VAL A 1 105 ? 8.016 8.164 -9.828 1 92.81 105 VAL A N 1
ATOM 805 C CA . VAL A 1 105 ? 7.754 8.977 -8.648 1 92.81 105 VAL A CA 1
ATOM 806 C C . VAL A 1 105 ? 8.094 10.438 -8.938 1 92.81 105 VAL A C 1
ATOM 808 O O . VAL A 1 105 ? 7.297 11.336 -8.648 1 92.81 105 VAL A O 1
ATOM 811 N N . LYS A 1 106 ? 9.219 10.617 -9.539 1 93.12 106 LYS A N 1
ATOM 812 C CA . LYS A 1 106 ? 9.648 11.969 -9.898 1 93.12 106 LYS A CA 1
ATOM 813 C C . LYS A 1 106 ? 8.625 12.656 -10.789 1 93.12 106 LYS A C 1
ATOM 815 O O . LYS A 1 106 ? 8.281 13.82 -10.562 1 93.12 106 LYS A O 1
ATOM 820 N N . GLY A 1 107 ? 8.195 11.938 -11.773 1 91.19 107 GLY A N 1
ATOM 821 C CA . GLY A 1 107 ? 7.203 12.484 -12.688 1 91.19 107 GLY A CA 1
ATOM 822 C C . GLY A 1 107 ? 5.906 12.867 -11.992 1 91.19 107 GLY A C 1
ATOM 823 O O . GLY A 1 107 ? 5.254 13.836 -12.375 1 91.19 107 GLY A O 1
ATOM 824 N N . ILE A 1 108 ? 5.562 12.156 -10.953 1 88.62 108 ILE A N 1
ATOM 825 C CA . ILE A 1 108 ? 4.316 12.398 -10.242 1 88.62 108 ILE A CA 1
ATOM 826 C C . ILE A 1 108 ? 4.492 13.562 -9.266 1 88.62 108 ILE A C 1
ATOM 828 O O . ILE A 1 108 ? 3.703 14.508 -9.266 1 88.62 108 ILE A O 1
ATOM 832 N N . VAL A 1 109 ? 5.555 13.555 -8.477 1 87.25 109 VAL A N 1
ATOM 833 C CA . VAL A 1 109 ? 5.719 14.484 -7.367 1 87.25 109 VAL A CA 1
ATOM 834 C C . VAL A 1 109 ? 6.066 15.867 -7.902 1 87.25 109 VAL A C 1
ATOM 836 O O . VAL A 1 109 ? 5.883 16.875 -7.207 1 87.25 109 VAL A O 1
ATOM 839 N N . GLU A 1 110 ? 6.562 15.914 -9.125 1 86.5 110 GLU A N 1
ATOM 840 C CA . GLU A 1 110 ? 6.957 17.203 -9.703 1 86.5 110 GLU A CA 1
ATOM 841 C C . GLU A 1 110 ? 5.777 17.875 -10.391 1 86.5 110 GLU A C 1
ATOM 843 O O . GLU A 1 110 ? 5.887 19.031 -10.836 1 86.5 110 GLU A O 1
ATOM 848 N N . ARG A 1 111 ? 4.691 17.156 -10.445 1 87.12 111 ARG A N 1
ATOM 849 C CA . ARG A 1 111 ? 3.48 17.812 -10.93 1 87.12 111 ARG A CA 1
ATOM 850 C C . ARG A 1 111 ? 3.01 18.891 -9.953 1 87.12 111 ARG A C 1
ATOM 852 O O . ARG A 1 111 ? 3.002 18.672 -8.742 1 87.12 111 ARG A O 1
ATOM 859 N N . PRO A 1 112 ? 2.607 20.094 -10.445 1 81.25 112 PRO A N 1
ATOM 860 C CA . PRO A 1 112 ? 2.24 21.219 -9.57 1 81.25 112 PRO A CA 1
ATOM 861 C C . PRO A 1 112 ? 1.066 20.891 -8.648 1 81.25 112 PRO A C 1
ATOM 863 O O . PRO A 1 112 ? 1.043 21.312 -7.492 1 81.25 112 PRO A O 1
ATOM 866 N N . ASP A 1 113 ? 0.101 20.156 -9.141 1 77.44 113 ASP A N 1
ATOM 867 C CA . ASP A 1 113 ? -1.07 19.812 -8.336 1 77.44 113 ASP A CA 1
ATOM 868 C C . ASP A 1 113 ? -0.705 18.844 -7.215 1 77.44 113 ASP A C 1
ATOM 870 O O . ASP A 1 113 ? -1.342 18.844 -6.156 1 77.44 113 ASP A O 1
ATOM 874 N N . VAL A 1 114 ? 0.338 18.047 -7.383 1 77.38 114 VAL A N 1
ATOM 875 C CA . VAL A 1 114 ? 0.772 17.078 -6.395 1 77.38 114 VAL A CA 1
ATOM 876 C C . VAL A 1 114 ? 1.672 17.75 -5.359 1 77.38 114 VAL A C 1
ATOM 878 O O . VAL A 1 114 ? 1.583 17.453 -4.164 1 77.38 114 VAL A O 1
ATOM 881 N N . GLN A 1 115 ? 2.525 18.609 -5.777 1 76.06 115 GLN A N 1
ATOM 882 C CA . GLN A 1 115 ? 3.443 19.312 -4.887 1 76.06 115 GLN A CA 1
ATOM 883 C C . GLN A 1 115 ? 2.688 20 -3.758 1 76.06 115 GLN A C 1
ATOM 885 O O . GLN A 1 115 ? 3.113 19.969 -2.602 1 76.06 115 GLN A O 1
ATOM 890 N N . ALA A 1 116 ? 1.615 20.594 -4.086 1 72.94 116 ALA A N 1
ATOM 891 C CA . ALA A 1 116 ? 0.825 21.328 -3.096 1 72.94 116 ALA A CA 1
ATOM 892 C C . ALA A 1 116 ? 0.259 20.375 -2.041 1 72.94 116 ALA A C 1
ATOM 894 O O . ALA A 1 116 ? 0.116 20.75 -0.875 1 72.94 116 ALA A O 1
ATOM 895 N N . ALA A 1 117 ? 0.053 19.141 -2.465 1 69.25 117 ALA A N 1
ATOM 896 C CA . ALA A 1 117 ? -0.555 18.156 -1.57 1 69.25 117 ALA A CA 1
ATOM 897 C C . ALA A 1 117 ? 0.497 17.5 -0.677 1 69.25 117 ALA A C 1
ATOM 899 O O . ALA A 1 117 ? 0.213 17.156 0.469 1 69.25 117 ALA A O 1
ATOM 900 N N . LEU A 1 118 ? 1.636 17.297 -1.188 1 70.19 118 LEU A N 1
ATOM 901 C CA . LEU A 1 118 ? 2.684 16.562 -0.49 1 70.19 118 LEU A CA 1
ATOM 902 C C . LEU A 1 118 ? 3.484 17.484 0.42 1 70.19 118 LEU A C 1
ATOM 904 O O . LEU A 1 118 ? 3.98 17.047 1.466 1 70.19 118 LEU A O 1
ATOM 908 N N . PHE A 1 119 ? 3.689 18.688 0.001 1 66.62 119 PHE A N 1
ATOM 909 C CA . PHE A 1 119 ? 4.461 19.672 0.754 1 66.62 119 PHE A CA 1
ATOM 910 C C . PHE A 1 119 ? 3.631 20.922 1.013 1 66.62 119 PHE A C 1
ATOM 912 O O . PHE A 1 119 ? 3.842 21.953 0.372 1 66.62 119 PHE A O 1
ATOM 919 N N . PRO A 1 120 ? 2.568 20.688 1.794 1 55.22 120 PRO A N 1
ATOM 920 C CA . PRO A 1 120 ? 1.78 21.906 2 1 55.22 120 PRO A CA 1
ATOM 921 C C . PRO A 1 120 ? 2.617 23.062 2.533 1 55.22 120 PRO A C 1
ATOM 923 O O . PRO A 1 120 ? 3.512 22.859 3.357 1 55.22 120 PRO A O 1
ATOM 926 N N . ALA A 1 121 ? 2.715 24.188 1.743 1 51.78 121 ALA A N 1
ATOM 927 C CA . ALA A 1 121 ? 3.416 25.406 2.162 1 51.78 121 ALA A CA 1
ATOM 928 C C . ALA A 1 121 ? 3.264 25.625 3.664 1 51.78 121 ALA A C 1
ATOM 930 O O . ALA A 1 121 ? 2.205 25.359 4.234 1 51.78 121 ALA A O 1
ATOM 931 N N . ALA A 1 122 ? 4.406 25.734 4.352 1 48.19 122 ALA A N 1
ATOM 932 C CA . ALA A 1 122 ? 4.344 26.203 5.73 1 48.19 122 ALA A CA 1
ATOM 933 C C . ALA A 1 122 ? 3.393 27.391 5.859 1 48.19 122 ALA A C 1
ATOM 935 O O . ALA A 1 122 ? 3.418 28.297 5.035 1 48.19 122 ALA A O 1
ATOM 936 N N . GLU A 1 123 ? 2.17 27.078 6.176 1 46.91 123 GLU A N 1
ATOM 937 C CA . GLU A 1 123 ? 1.338 28.25 6.383 1 46.91 123 GLU A CA 1
ATOM 938 C C . GLU A 1 123 ? 2.17 29.438 6.871 1 46.91 123 GLU A C 1
ATOM 940 O O . GLU A 1 123 ? 3.068 29.281 7.699 1 46.91 123 GLU A O 1
ATOM 945 N N . PRO A 1 124 ? 2.297 30.5 6.121 1 44.56 124 PRO A N 1
ATOM 946 C CA . PRO A 1 124 ? 3.027 31.672 6.629 1 44.56 124 PRO A CA 1
ATOM 947 C C . PRO A 1 124 ? 2.768 31.922 8.109 1 44.56 124 PRO A C 1
ATOM 949 O O . PRO A 1 124 ? 1.621 31.875 8.562 1 44.56 124 PRO A O 1
ATOM 952 N N . GLU A 1 125 ? 3.529 31.484 9.086 1 45.75 125 GLU A N 1
ATOM 953 C CA . GLU A 1 125 ? 3.432 31.891 10.477 1 45.75 125 GLU A CA 1
ATOM 954 C C . GLU A 1 125 ? 2.832 33.281 10.602 1 45.75 125 GLU A C 1
ATOM 956 O O . GLU A 1 125 ? 3.293 34.219 9.953 1 45.75 125 GLU A O 1
ATOM 961 N N . ALA A 1 126 ? 1.585 33.5 10.93 1 46.38 126 ALA A N 1
ATOM 962 C CA . ALA A 1 126 ? 1.01 34.812 11.234 1 46.38 126 ALA A CA 1
ATOM 963 C C . ALA A 1 126 ? 2.023 35.688 11.945 1 46.38 126 ALA A C 1
ATOM 965 O O . ALA A 1 126 ? 2.656 35.281 12.922 1 46.38 126 ALA A O 1
ATOM 966 N N . ALA A 1 127 ? 2.604 36.656 11.359 1 43.88 127 ALA A N 1
ATOM 967 C CA . ALA A 1 127 ? 3.355 37.781 11.945 1 43.88 127 ALA A CA 1
ATOM 968 C C . ALA A 1 127 ? 2.791 38.156 13.305 1 43.88 127 ALA A C 1
ATOM 970 O O . ALA A 1 127 ? 1.634 38.562 13.414 1 43.88 127 ALA A O 1
ATOM 971 N N . GLN A 1 128 ? 3.012 37.469 14.367 1 44.78 128 GLN A N 1
ATOM 972 C CA . GLN A 1 128 ? 2.812 38.094 15.672 1 44.78 128 GLN A CA 1
ATOM 973 C C . GLN A 1 128 ? 3.15 39.594 15.625 1 44.78 128 GLN A C 1
ATOM 975 O O . GLN A 1 128 ? 4.297 39.969 15.375 1 44.78 128 GLN A O 1
ATOM 980 N N . ALA A 1 129 ? 2.355 40.5 15.07 1 39.31 129 ALA A N 1
ATOM 981 C CA . ALA A 1 129 ? 2.4 41.938 15.305 1 39.31 129 ALA A CA 1
ATOM 982 C C . ALA A 1 129 ? 2.854 42.219 16.734 1 39.31 129 ALA A C 1
ATOM 984 O O . ALA A 1 129 ? 2.266 41.75 17.703 1 39.31 129 ALA A O 1
ATOM 985 N N . SER A 1 130 ? 4.059 42.656 16.938 1 36.34 130 SER A N 1
ATOM 986 C CA . SER A 1 130 ? 4.391 43.562 18.016 1 36.34 130 SER A CA 1
ATOM 987 C C . SER A 1 130 ? 3.449 44.75 18.031 1 36.34 130 SER A C 1
ATOM 989 O O . SER A 1 130 ? 3.039 45.25 16.984 1 36.34 130 SER A O 1
ATOM 991 N N . MET B 1 1 ? -4.152 13.031 -4.98 1 56.47 1 MET B N 1
ATOM 992 C CA . MET B 1 1 ? -3.631 11.695 -4.746 1 56.47 1 MET B CA 1
ATOM 993 C C . MET B 1 1 ? -3.414 10.953 -6.062 1 56.47 1 MET B C 1
ATOM 995 O O . MET B 1 1 ? -4.293 10.945 -6.926 1 56.47 1 MET B O 1
ATOM 999 N N . LEU B 1 2 ? -2.197 10.867 -6.598 1 64.94 2 LEU B N 1
ATOM 1000 C CA . LEU B 1 2 ? -2.02 10.312 -7.938 1 64.94 2 LEU B CA 1
ATOM 1001 C C . LEU B 1 2 ? -1.476 8.891 -7.871 1 64.94 2 LEU B C 1
ATOM 1003 O O . LEU B 1 2 ? -0.595 8.594 -7.059 1 64.94 2 LEU B O 1
ATOM 1007 N N . VAL B 1 3 ? -2.199 7.859 -8.242 1 66.06 3 VAL B N 1
ATOM 1008 C CA . VAL B 1 3 ? -1.756 6.477 -8.414 1 66.06 3 VAL B CA 1
ATOM 1009 C C . VAL B 1 3 ? -1.362 6.238 -9.867 1 66.06 3 VAL B C 1
ATOM 1011 O O . VAL B 1 3 ? -2.064 6.668 -10.789 1 66.06 3 VAL B O 1
ATOM 1014 N N . GLU B 1 4 ? -0.157 5.832 -10.102 1 74.69 4 GLU B N 1
ATOM 1015 C CA . GLU B 1 4 ? 0.227 5.363 -11.43 1 74.69 4 GLU B CA 1
ATOM 1016 C C . GLU B 1 4 ? 0.614 3.889 -11.406 1 74.69 4 GLU B C 1
ATOM 1018 O O . GLU B 1 4 ? 1.368 3.455 -10.531 1 74.69 4 GLU B O 1
ATOM 1023 N N . THR B 1 5 ? -0.167 3.078 -12.117 1 69.94 5 THR B N 1
ATOM 1024 C CA . THR B 1 5 ? 0.22 1.686 -12.312 1 69.94 5 THR B CA 1
ATOM 1025 C C . THR B 1 5 ? 0.74 1.458 -13.727 1 69.94 5 THR B C 1
ATOM 1027 O O . THR B 1 5 ? 0.255 2.074 -14.68 1 69.94 5 THR B O 1
ATOM 1030 N N . GLU B 1 6 ? 1.837 0.77 -13.789 1 74.25 6 GLU B N 1
ATOM 1031 C CA . GLU B 1 6 ? 2.334 0.432 -15.117 1 74.25 6 GLU B CA 1
ATOM 1032 C C . GLU B 1 6 ? 2.957 -0.961 -15.141 1 74.25 6 GLU B C 1
ATOM 1034 O O . GLU B 1 6 ? 3.352 -1.484 -14.094 1 74.25 6 GLU B O 1
ATOM 1039 N N . THR B 1 7 ? 2.822 -1.71 -16.188 1 70.5 7 THR B N 1
ATOM 1040 C CA . THR B 1 7 ? 3.635 -2.889 -16.469 1 70.5 7 THR B CA 1
ATOM 1041 C C . THR B 1 7 ? 4.844 -2.521 -17.328 1 70.5 7 THR B C 1
ATOM 1043 O O . THR B 1 7 ? 4.691 -1.934 -18.391 1 70.5 7 THR B O 1
ATOM 1046 N N . ILE B 1 8 ? 5.996 -2.803 -16.75 1 74.81 8 ILE B N 1
ATOM 1047 C CA . ILE B 1 8 ? 7.223 -2.479 -17.469 1 74.81 8 ILE B CA 1
ATOM 1048 C C . ILE B 1 8 ? 7.914 -3.764 -17.922 1 74.81 8 ILE B C 1
ATOM 1050 O O . ILE B 1 8 ? 7.785 -4.805 -17.266 1 74.81 8 ILE B O 1
ATOM 1054 N N . ARG B 1 9 ? 8.398 -3.732 -19.156 1 76.44 9 ARG B N 1
ATOM 1055 C CA . ARG B 1 9 ? 9.195 -4.844 -19.672 1 76.44 9 ARG B CA 1
ATOM 1056 C C . ARG B 1 9 ? 10.672 -4.488 -19.719 1 76.44 9 ARG B C 1
ATOM 1058 O O . ARG B 1 9 ? 11.062 -3.5 -20.344 1 76.44 9 ARG B O 1
ATOM 1065 N N . LEU B 1 10 ? 11.352 -5.227 -18.812 1 78.31 10 LEU B N 1
ATOM 1066 C CA . LEU B 1 10 ? 12.805 -5.066 -18.797 1 78.31 10 LEU B CA 1
ATOM 1067 C C . LEU B 1 10 ? 13.5 -6.367 -19.188 1 78.31 10 LEU B C 1
ATOM 1069 O O . LEU B 1 10 ? 13.219 -7.422 -18.609 1 78.31 10 LEU B O 1
ATOM 1073 N N . ALA B 1 11 ? 14.516 -6.316 -20.141 1 74.38 11 ALA B N 1
ATOM 1074 C CA . ALA B 1 11 ? 15.328 -7.441 -20.594 1 74.38 11 ALA B CA 1
ATOM 1075 C C . ALA B 1 11 ? 14.477 -8.695 -20.797 1 74.38 11 ALA B C 1
ATOM 1077 O O . ALA B 1 11 ? 14.828 -9.773 -20.297 1 74.38 11 ALA B O 1
ATOM 1078 N N . ASP B 1 12 ? 13.281 -8.562 -21.281 1 81.81 12 ASP B N 1
ATOM 1079 C CA . ASP B 1 12 ? 12.375 -9.633 -21.688 1 81.81 12 ASP B CA 1
ATOM 1080 C C . ASP B 1 12 ? 11.594 -10.172 -20.484 1 81.81 12 ASP B C 1
ATOM 1082 O O . ASP B 1 12 ? 10.945 -11.219 -20.594 1 81.81 12 ASP B O 1
ATOM 1086 N N . VAL B 1 13 ? 11.977 -9.68 -19.375 1 84.94 13 VAL B N 1
ATOM 1087 C CA . VAL B 1 13 ? 11.18 -10.039 -18.219 1 84.94 13 VAL B CA 1
ATOM 1088 C C . VAL B 1 13 ? 10.102 -8.984 -17.984 1 84.94 13 VAL B C 1
ATOM 1090 O O . VAL B 1 13 ? 10.398 -7.797 -17.875 1 84.94 13 VAL B O 1
ATOM 1093 N N . GLY B 1 14 ? 8.891 -9.43 -18.078 1 89.81 14 GLY B N 1
ATOM 1094 C CA . GLY B 1 14 ? 7.805 -8.531 -17.719 1 89.81 14 GLY B CA 1
ATOM 1095 C C . GLY B 1 14 ? 7.688 -8.305 -16.234 1 89.81 14 GLY B C 1
ATOM 1096 O O . GLY B 1 14 ? 7.734 -9.25 -15.438 1 89.81 14 GLY B O 1
ATOM 1097 N N . VAL B 1 15 ? 7.824 -7.016 -15.797 1 90.81 15 VAL B N 1
ATOM 1098 C CA . VAL B 1 15 ? 7.668 -6.652 -14.391 1 90.81 15 VAL B CA 1
ATOM 1099 C C . VAL B 1 15 ? 6.457 -5.742 -14.219 1 90.81 15 VAL B C 1
ATOM 1101 O O . VAL B 1 15 ? 6.289 -4.777 -14.969 1 90.81 15 VAL B O 1
ATOM 1104 N N . HIS B 1 16 ? 5.625 -6.086 -13.32 1 87.56 16 HIS B N 1
ATOM 1105 C CA . HIS B 1 16 ? 4.484 -5.258 -12.945 1 87.56 16 HIS B CA 1
ATOM 1106 C C . HIS B 1 16 ? 4.852 -4.293 -11.82 1 87.56 16 HIS B C 1
ATOM 1108 O O . HIS B 1 16 ? 5.387 -4.707 -10.789 1 87.56 16 HIS B O 1
ATOM 1114 N N . VAL B 1 17 ? 4.645 -3.012 -12.164 1 89.81 17 VAL B N 1
ATOM 1115 C CA . VAL B 1 17 ? 5.008 -2.014 -11.164 1 89.81 17 VAL B CA 1
ATOM 1116 C C . VAL B 1 17 ? 3.801 -1.132 -10.844 1 89.81 17 VAL B C 1
ATOM 1118 O O . VAL B 1 17 ? 2.957 -0.892 -11.711 1 89.81 17 VAL B O 1
ATOM 1121 N N . MET B 1 18 ? 3.662 -0.75 -9.625 1 87.81 18 MET B N 1
ATOM 1122 C CA . MET B 1 18 ? 2.65 0.195 -9.164 1 87.81 18 MET B CA 1
ATOM 1123 C C . MET B 1 18 ? 3.275 1.27 -8.281 1 87.81 18 MET B C 1
ATOM 1125 O O . MET B 1 18 ? 4.078 0.962 -7.395 1 87.81 18 MET B O 1
ATOM 1129 N N . VAL B 1 19 ? 2.979 2.533 -8.633 1 92 19 VAL B N 1
ATOM 1130 C CA . VAL B 1 19 ? 3.391 3.678 -7.824 1 92 19 VAL B CA 1
ATOM 1131 C C . VAL B 1 19 ? 2.158 4.414 -7.301 1 92 19 VAL B C 1
ATOM 1133 O O . VAL B 1 19 ? 1.288 4.809 -8.078 1 92 19 VAL B O 1
ATOM 1136 N N . VAL B 1 20 ? 2.111 4.48 -6 1 88.38 20 VAL B N 1
ATOM 1137 C CA . VAL B 1 20 ? 1.075 5.277 -5.352 1 88.38 20 VAL B CA 1
ATOM 1138 C C . VAL B 1 20 ? 1.714 6.445 -4.605 1 88.38 20 VAL B C 1
ATOM 1140 O O . VAL B 1 20 ? 2.631 6.254 -3.803 1 88.38 20 VAL B O 1
ATOM 1143 N N . VAL B 1 21 ? 1.297 7.621 -4.941 1 87.69 21 VAL B N 1
ATOM 1144 C CA . VAL B 1 21 ? 1.68 8.812 -4.195 1 87.69 21 VAL B CA 1
ATOM 1145 C C . VAL B 1 21 ? 0.444 9.438 -3.555 1 87.69 21 VAL B C 1
ATOM 1147 O O . VAL B 1 21 ? -0.466 9.891 -4.254 1 87.69 21 VAL B O 1
ATOM 1150 N N . ALA B 1 22 ? 0.419 9.297 -2.127 1 80.69 22 ALA B N 1
ATOM 1151 C CA . ALA B 1 22 ? -0.734 9.828 -1.406 1 80.69 22 ALA B CA 1
ATOM 1152 C C . ALA B 1 22 ? -0.31 10.469 -0.088 1 80.69 22 ALA B C 1
ATOM 1154 O O . ALA B 1 22 ? 0.422 9.859 0.697 1 80.69 22 ALA B O 1
ATOM 1155 N N . SER B 1 23 ? -0.814 11.688 0.394 1 77.31 23 SER B N 1
ATOM 1156 C CA . SER B 1 23 ? -0.668 12.375 1.67 1 77.31 23 SER B CA 1
ATOM 1157 C C . SER B 1 23 ? 0.756 12.258 2.203 1 77.31 23 SER B C 1
ATOM 1159 O O . SER B 1 23 ? 0.964 11.867 3.352 1 77.31 23 SER B O 1
ATOM 1161 N N . GLN B 1 24 ? 1.809 12.383 1.574 1 79.88 24 GLN B N 1
ATOM 1162 C CA . GLN B 1 24 ? 3.219 12.391 1.949 1 79.88 24 GLN B CA 1
ATOM 1163 C C . GLN B 1 24 ? 3.756 10.969 2.098 1 79.88 24 GLN B C 1
ATOM 1165 O O . GLN B 1 24 ? 4.555 10.695 2.994 1 79.88 24 GLN B O 1
ATOM 1170 N N . VAL B 1 25 ? 3.137 10.07 1.453 1 86.19 25 VAL B N 1
ATOM 1171 C CA . VAL B 1 25 ? 3.592 8.688 1.473 1 86.19 25 VAL B CA 1
ATOM 1172 C C . VAL B 1 25 ? 3.672 8.148 0.046 1 86.19 25 VAL B C 1
ATOM 1174 O O . VAL B 1 25 ? 2.799 8.422 -0.779 1 86.19 25 VAL B O 1
ATOM 1177 N N . ILE B 1 26 ? 4.699 7.484 -0.236 1 91.31 26 ILE B N 1
ATOM 1178 C CA . ILE B 1 26 ? 4.867 6.781 -1.502 1 91.31 26 ILE B CA 1
ATOM 1179 C C . ILE B 1 26 ? 4.836 5.273 -1.262 1 91.31 26 ILE B C 1
ATOM 1181 O O . ILE B 1 26 ? 5.48 4.773 -0.336 1 91.31 26 ILE B O 1
ATOM 1185 N N . TYR B 1 27 ? 4.055 4.594 -1.977 1 91.5 27 TYR B N 1
ATOM 1186 C CA . TYR B 1 27 ? 4.023 3.135 -1.946 1 91.5 27 TYR B CA 1
ATOM 1187 C C . TYR B 1 27 ? 4.426 2.553 -3.295 1 91.5 27 TYR B C 1
ATOM 1189 O O . TYR B 1 27 ? 3.816 2.867 -4.32 1 91.5 27 TYR B O 1
ATOM 1197 N N . LEU B 1 28 ? 5.406 1.707 -3.234 1 93.56 28 LEU B N 1
ATOM 1198 C CA . LEU B 1 28 ? 5.938 1.09 -4.441 1 93.56 28 LEU B CA 1
ATOM 1199 C C . LEU B 1 28 ? 5.766 -0.425 -4.402 1 93.56 28 LEU B C 1
ATOM 1201 O O . LEU B 1 28 ? 5.992 -1.053 -3.365 1 93.56 28 LEU B O 1
ATOM 1205 N N . TRP B 1 29 ? 5.316 -0.894 -5.496 1 91.25 29 TRP B N 1
ATOM 1206 C CA . TRP B 1 29 ? 5.148 -2.334 -5.656 1 91.25 29 TRP B CA 1
ATOM 1207 C C . TRP B 1 29 ? 5.73 -2.807 -6.984 1 91.25 29 TRP B C 1
ATOM 1209 O O . TRP B 1 29 ? 5.555 -2.154 -8.016 1 91.25 29 TRP B O 1
ATOM 1219 N N . ALA B 1 30 ? 6.52 -3.932 -6.93 1 92.19 30 ALA B N 1
ATOM 1220 C CA . ALA B 1 30 ? 7.047 -4.527 -8.156 1 92.19 30 ALA B CA 1
ATOM 1221 C C . ALA B 1 30 ? 7.109 -6.047 -8.047 1 92.19 30 ALA B C 1
ATOM 1223 O O . ALA B 1 30 ? 7.48 -6.586 -6.996 1 92.19 30 ALA B O 1
ATOM 1224 N N . ASN B 1 31 ? 6.723 -6.688 -9.039 1 89.69 31 ASN B N 1
ATOM 1225 C CA . ASN B 1 31 ? 6.762 -8.141 -9.117 1 89.69 31 ASN B CA 1
ATOM 1226 C C . ASN B 1 31 ? 6.801 -8.625 -10.562 1 89.69 31 ASN B C 1
ATOM 1228 O O . ASN B 1 31 ? 6.328 -7.934 -11.469 1 89.69 31 ASN B O 1
ATOM 1232 N N . THR B 1 32 ? 7.395 -9.75 -10.719 1 88.06 32 THR B N 1
ATOM 1233 C CA . THR B 1 32 ? 7.395 -10.328 -12.055 1 88.06 32 THR B CA 1
ATOM 1234 C C . THR B 1 32 ? 6.062 -11.008 -12.352 1 88.06 32 THR B C 1
ATOM 1236 O O . THR B 1 32 ? 5.754 -11.312 -13.508 1 88.06 32 THR B O 1
ATOM 1239 N N . GLN B 1 33 ? 5.223 -11.234 -11.336 1 82.69 33 GLN B N 1
ATOM 1240 C CA . GLN B 1 33 ? 3.877 -11.781 -11.453 1 82.69 33 GLN B CA 1
ATOM 1241 C C . GLN B 1 33 ? 2.822 -10.703 -11.211 1 82.69 33 GLN B C 1
ATOM 1243 O O . GLN B 1 33 ? 3.061 -9.75 -10.461 1 82.69 33 GLN B O 1
ATOM 1248 N N . PRO B 1 34 ? 1.715 -10.82 -11.898 1 77.94 34 PRO B N 1
ATOM 1249 C CA . PRO B 1 34 ? 0.631 -9.859 -11.695 1 77.94 34 PRO B CA 1
ATOM 1250 C C . PRO B 1 34 ? -0.136 -10.094 -10.398 1 77.94 34 PRO B C 1
ATOM 1252 O O . PRO B 1 34 ? -1.34 -10.359 -10.43 1 77.94 34 PRO B O 1
ATOM 1255 N N . LEU B 1 35 ? 0.539 -9.812 -9.328 1 75.69 35 LEU B N 1
ATOM 1256 C CA . LEU B 1 35 ? 0.026 -10.242 -8.039 1 75.69 35 LEU B CA 1
ATOM 1257 C C . LEU B 1 35 ? -0.714 -9.109 -7.336 1 75.69 35 LEU B C 1
ATOM 1259 O O . LEU B 1 35 ? -1.398 -9.336 -6.336 1 75.69 35 LEU B O 1
ATOM 1263 N N . LEU B 1 36 ? -0.591 -7.855 -7.832 1 73.44 36 LEU B N 1
ATOM 1264 C CA . LEU B 1 36 ? -1.243 -6.734 -7.164 1 73.44 36 LEU B CA 1
ATOM 1265 C C . LEU B 1 36 ? -2.746 -6.746 -7.422 1 73.44 36 LEU B C 1
ATOM 1267 O O . LEU B 1 36 ? -3.182 -6.746 -8.57 1 73.44 36 LEU B O 1
ATOM 1271 N N . GLY B 1 37 ? -3.5 -7.645 -7.477 1 77.31 37 GLY B N 1
ATOM 1272 C CA . GLY B 1 37 ? -4.938 -7.648 -7.703 1 77.31 37 GLY B CA 1
ATOM 1273 C C . GLY B 1 37 ? -5.523 -6.254 -7.828 1 77.31 37 GLY B C 1
ATOM 1274 O O . GLY B 1 37 ? -4.824 -5.312 -8.211 1 77.31 37 GLY B O 1
ATOM 1275 N N . ALA B 1 38 ? -6.863 -6.039 -7.68 1 86.69 38 ALA B N 1
ATOM 1276 C CA . ALA B 1 38 ? -7.551 -4.754 -7.73 1 86.69 38 ALA B CA 1
ATOM 1277 C C . ALA B 1 38 ? -7.039 -3.812 -6.645 1 86.69 38 ALA B C 1
ATOM 1279 O O . ALA B 1 38 ? -6.629 -4.262 -5.57 1 86.69 38 ALA B O 1
ATOM 1280 N N . LEU B 1 39 ? -6.949 -2.543 -7.004 1 89.94 39 LEU B N 1
ATOM 1281 C CA . LEU B 1 39 ? -6.613 -1.5 -6.043 1 89.94 39 LEU B CA 1
ATOM 1282 C C . LEU B 1 39 ? -7.652 -0.381 -6.07 1 89.94 39 LEU B C 1
ATOM 1284 O O . LEU B 1 39 ? -7.934 0.182 -7.129 1 89.94 39 LEU B O 1
ATOM 1288 N N . THR B 1 40 ? -8.25 -0.136 -4.949 1 94.75 40 THR B N 1
ATOM 1289 C CA . THR B 1 40 ? -9.234 0.928 -4.816 1 94.75 40 THR B CA 1
ATOM 1290 C C . THR B 1 40 ? -8.836 1.904 -3.713 1 94.75 40 THR B C 1
ATOM 1292 O O . THR B 1 40 ? -8 1.584 -2.869 1 94.75 40 THR B O 1
ATOM 1295 N N . MET B 1 41 ? -9.367 3.1 -3.783 1 93.5 41 MET B N 1
ATOM 1296 C CA . MET B 1 41 ? -9.086 4.129 -2.787 1 93.5 41 MET B CA 1
ATOM 1297 C C . MET B 1 41 ? -10.352 4.922 -2.455 1 93.5 41 MET B C 1
ATOM 1299 O O . MET B 1 41 ? -11.242 5.059 -3.295 1 93.5 41 MET B O 1
ATOM 1303 N N . ALA B 1 42 ? -10.414 5.332 -1.278 1 95.56 42 ALA B N 1
ATOM 1304 C CA . ALA B 1 42 ? -11.438 6.289 -0.875 1 95.56 42 ALA B CA 1
ATOM 1305 C C . ALA B 1 42 ? -10.859 7.355 0.052 1 95.56 42 ALA B C 1
ATOM 1307 O O . ALA B 1 42 ? -9.852 7.125 0.717 1 95.56 42 ALA B O 1
ATOM 1308 N N . MET B 1 43 ? -11.469 8.461 0.055 1 91.44 43 MET B N 1
ATOM 1309 C CA . MET B 1 43 ? -11.055 9.57 0.916 1 91.44 43 MET B CA 1
ATOM 1310 C C . MET B 1 43 ? -12.258 10.391 1.363 1 91.44 43 MET B C 1
ATOM 1312 O O . MET B 1 43 ? -13.266 10.461 0.657 1 91.44 43 MET B O 1
ATOM 1316 N N . PRO B 1 44 ? -12.062 10.945 2.529 1 91.81 44 PRO B N 1
ATOM 1317 C CA . PRO B 1 44 ? -13.164 11.789 2.992 1 91.81 44 PRO B CA 1
ATOM 1318 C C . PRO B 1 44 ? -13.438 12.969 2.062 1 91.81 44 PRO B C 1
ATOM 1320 O O . PRO B 1 44 ? -12.516 13.492 1.437 1 91.81 44 PRO B O 1
ATOM 1323 N N . SER B 1 45 ? -14.703 13.195 1.894 1 87.94 45 SER B N 1
ATOM 1324 C CA . SER B 1 45 ? -15.117 14.344 1.095 1 87.94 45 SER B CA 1
ATOM 1325 C C . SER B 1 45 ? -15.43 15.547 1.978 1 87.94 45 SER B C 1
ATOM 1327 O O . SER B 1 45 ? -16.031 15.406 3.045 1 87.94 45 SER B O 1
ATOM 1329 N N . ARG B 1 46 ? -14.922 16.703 1.662 1 78.94 46 ARG B N 1
ATOM 1330 C CA . ARG B 1 46 ? -15.25 17.938 2.381 1 78.94 46 ARG B CA 1
ATOM 1331 C C . ARG B 1 46 ? -16.672 18.391 2.084 1 78.94 46 ARG B C 1
ATOM 1333 O O . ARG B 1 46 ? -17.281 19.094 2.887 1 78.94 46 ARG B O 1
ATOM 1340 N N . LEU B 1 47 ? -17.156 18 0.99 1 80.5 47 LEU B N 1
ATOM 1341 C CA . LEU B 1 47 ? -18.422 18.516 0.469 1 80.5 47 LEU B CA 1
ATOM 1342 C C . LEU B 1 47 ? -19.594 17.641 0.908 1 80.5 47 LEU B C 1
ATOM 1344 O O . LEU B 1 47 ? -20.734 18.109 0.963 1 80.5 47 LEU B O 1
ATOM 1348 N N . ASP B 1 48 ? -19.219 16.344 1.021 1 79.06 48 ASP B N 1
ATOM 1349 C CA . ASP B 1 48 ? -20.281 15.375 1.286 1 79.06 48 ASP B CA 1
ATOM 1350 C C . ASP B 1 48 ? -19.875 14.398 2.389 1 79.06 48 ASP B C 1
ATOM 1352 O O . ASP B 1 48 ? -18.688 14.172 2.613 1 79.06 48 ASP B O 1
ATOM 1356 N N . ALA B 1 49 ? -20.891 14.039 3.086 1 85.69 49 ALA B N 1
ATOM 1357 C CA . ALA B 1 49 ? -20.656 13 4.086 1 85.69 49 ALA B CA 1
ATOM 1358 C C . ALA B 1 49 ? -20.172 11.711 3.438 1 85.69 49 ALA B C 1
ATOM 1360 O O . ALA B 1 49 ? -19.5 10.898 4.078 1 85.69 49 ALA B O 1
ATOM 1361 N N . THR B 1 50 ? -20.5 11.594 2.15 1 91.19 50 THR B N 1
ATOM 1362 C CA . THR B 1 50 ? -20.078 10.391 1.44 1 91.19 50 THR B CA 1
ATOM 1363 C C . THR B 1 50 ? -18.656 10.547 0.909 1 91.19 50 THR B C 1
ATOM 1365 O O . THR B 1 50 ? -18.375 11.469 0.139 1 91.19 50 THR B O 1
ATOM 1368 N N . PRO B 1 51 ? -17.781 9.594 1.307 1 95.38 51 PRO B N 1
ATOM 1369 C CA . PRO B 1 51 ? -16.406 9.672 0.808 1 95.38 51 PRO B CA 1
ATOM 1370 C C . PRO B 1 51 ? -16.312 9.492 -0.707 1 95.38 51 PRO B C 1
ATOM 1372 O O . PRO B 1 51 ? -17.188 8.867 -1.31 1 95.38 51 PRO B O 1
ATOM 1375 N N . LEU B 1 52 ? -15.383 10.102 -1.325 1 93.88 52 LEU B N 1
ATOM 1376 C CA . LEU B 1 52 ? -15.047 9.867 -2.723 1 93.88 52 LEU B CA 1
ATOM 1377 C C . LEU B 1 52 ? -14.297 8.547 -2.881 1 93.88 52 LEU B C 1
ATOM 1379 O O . LEU B 1 52 ? -13.43 8.211 -2.066 1 93.88 52 LEU B O 1
ATOM 1383 N N . GLY B 1 53 ? -14.719 7.719 -3.85 1 93.56 53 GLY B N 1
ATOM 1384 C CA . GLY B 1 53 ? -14.078 6.449 -4.148 1 93.56 53 GLY B CA 1
ATOM 1385 C C . GLY B 1 53 ? -13.609 6.34 -5.586 1 93.56 53 GLY B C 1
ATOM 1386 O O . GLY B 1 53 ? -14.188 6.957 -6.484 1 93.56 53 GLY B O 1
ATOM 1387 N N . MET B 1 54 ? -12.523 5.602 -5.797 1 91.88 54 MET B 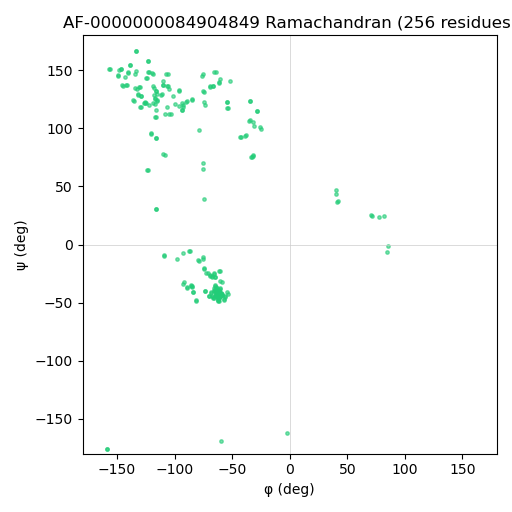N 1
ATOM 1388 C CA . MET B 1 54 ? -11.992 5.383 -7.137 1 91.88 54 MET B CA 1
ATOM 1389 C C . MET B 1 54 ? -11.305 4.023 -7.234 1 91.88 54 MET B C 1
ATOM 1391 O O . MET B 1 54 ? -10.672 3.574 -6.277 1 91.88 54 MET B O 1
ATOM 1395 N N . VAL B 1 55 ? -11.461 3.479 -8.414 1 91.94 55 VAL B N 1
ATOM 1396 C CA . VAL B 1 55 ? -10.719 2.266 -8.742 1 91.94 55 VAL B CA 1
ATOM 1397 C C . VAL B 1 55 ? -9.422 2.631 -9.453 1 91.94 55 VAL B C 1
ATOM 1399 O O . VAL B 1 55 ? -9.445 3.211 -10.539 1 91.94 55 VAL B O 1
ATOM 1402 N N . LEU B 1 56 ? -8.359 2.322 -8.82 1 86.38 56 LEU B N 1
ATOM 1403 C CA . LEU B 1 56 ? -7.055 2.686 -9.352 1 86.38 56 LEU B CA 1
ATOM 1404 C C . LEU B 1 56 ? -6.512 1.59 -10.266 1 86.38 56 LEU B C 1
ATOM 1406 O O . LEU B 1 56 ? -5.762 1.87 -11.203 1 86.38 56 LEU B O 1
ATOM 1410 N N . LYS B 1 57 ? -6.777 0.383 -9.914 1 85.31 57 LYS B N 1
ATOM 1411 C CA . LYS B 1 57 ? -6.5 -0.813 -10.711 1 85.31 57 LYS B CA 1
ATOM 1412 C C . LYS B 1 57 ? -7.688 -1.774 -10.68 1 85.31 57 LYS B C 1
ATOM 1414 O O . LYS B 1 57 ? -8.109 -2.221 -9.609 1 85.31 57 LYS B O 1
ATOM 1419 N N . ARG B 1 58 ? -8.117 -2.07 -11.797 1 87.75 58 ARG B N 1
ATOM 1420 C CA . ARG B 1 58 ? -9.328 -2.883 -11.914 1 87.75 58 ARG B CA 1
ATOM 1421 C C . ARG B 1 58 ? -9.031 -4.348 -11.609 1 87.75 58 ARG B C 1
ATOM 1423 O O . ARG B 1 58 ? -7.941 -4.84 -11.898 1 87.75 58 ARG B O 1
ATOM 1430 N N . GLY B 1 59 ? -9.992 -4.957 -11.016 1 87.56 59 GLY B N 1
ATOM 1431 C CA . GLY B 1 59 ? -10.008 -6.387 -10.758 1 87.56 59 GLY B CA 1
ATOM 1432 C C . GLY B 1 59 ? -11.398 -6.941 -10.539 1 87.56 59 GLY B C 1
ATOM 1433 O O . GLY B 1 59 ? -12.391 -6.223 -10.695 1 87.56 59 GLY B O 1
ATOM 1434 N N . LEU B 1 60 ? -11.5 -8.125 -10.242 1 85.06 60 LEU B N 1
ATOM 1435 C CA . LEU B 1 60 ? -12.773 -8.828 -10.18 1 85.06 60 LEU B CA 1
ATOM 1436 C C . LEU B 1 60 ? -13.648 -8.266 -9.07 1 85.06 60 LEU B C 1
ATOM 1438 O O . LEU B 1 60 ? -14.867 -8.141 -9.234 1 85.06 60 LEU B O 1
ATOM 1442 N N . ASP B 1 61 ? -13.094 -7.852 -7.973 1 87.88 61 ASP B N 1
ATOM 1443 C CA . ASP B 1 61 ? -13.883 -7.414 -6.824 1 87.88 61 ASP B CA 1
ATOM 1444 C C . ASP B 1 61 ? -13.648 -5.934 -6.527 1 87.88 61 ASP B C 1
ATOM 1446 O O . ASP B 1 61 ? -13.758 -5.5 -5.379 1 87.88 61 ASP B O 1
ATOM 1450 N N . ASP B 1 62 ? -13.359 -5.18 -7.582 1 91.62 62 ASP B N 1
ATOM 1451 C CA . ASP B 1 62 ? -12.984 -3.789 -7.355 1 91.62 62 ASP B CA 1
ATOM 1452 C C . ASP B 1 62 ? -14.164 -2.979 -6.828 1 91.62 62 ASP B C 1
ATOM 1454 O O . ASP B 1 62 ? -13.977 -2.021 -6.074 1 91.62 62 ASP B O 1
ATOM 1458 N N . ASP B 1 63 ? -15.406 -3.385 -7.164 1 94.19 63 ASP B N 1
ATOM 1459 C CA . ASP B 1 63 ? -16.562 -2.666 -6.648 1 94.19 63 ASP B CA 1
ATOM 1460 C C . ASP B 1 63 ? -16.734 -2.895 -5.148 1 94.19 63 ASP B C 1
ATOM 1462 O O . ASP B 1 63 ? -17 -1.952 -4.398 1 94.19 63 ASP B O 1
ATOM 1466 N N . LEU B 1 64 ? -16.594 -4.121 -4.754 1 94.44 64 LEU B N 1
ATOM 1467 C CA . LEU B 1 64 ? -16.688 -4.449 -3.334 1 94.44 64 LEU B CA 1
ATOM 1468 C C . LEU B 1 64 ? -15.555 -3.807 -2.545 1 94.44 64 LEU B C 1
ATOM 1470 O O . LEU B 1 64 ? -15.773 -3.285 -1.449 1 94.44 64 LEU B O 1
ATOM 1474 N N . ALA B 1 65 ? -14.398 -3.822 -3.113 1 95.12 65 ALA B N 1
ATOM 1475 C CA . ALA B 1 65 ? -13.242 -3.209 -2.469 1 95.12 65 ALA B CA 1
ATOM 1476 C C . ALA B 1 65 ? -13.43 -1.702 -2.318 1 95.12 65 ALA B C 1
ATOM 1478 O O . ALA B 1 65 ? -13.086 -1.127 -1.282 1 95.12 65 ALA B O 1
ATOM 1479 N N . GLU B 1 66 ? -14.023 -1.091 -3.359 1 96.56 66 GLU B N 1
ATOM 1480 C CA . GLU B 1 66 ? -14.266 0.347 -3.307 1 96.56 66 GLU B CA 1
ATOM 1481 C C . GLU B 1 66 ? -15.289 0.694 -2.229 1 96.56 66 GLU B C 1
ATOM 1483 O O . GLU B 1 66 ? -15.117 1.665 -1.489 1 96.56 66 GLU B O 1
ATOM 1488 N N . SER B 1 67 ? -16.312 -0.062 -2.203 1 96.94 67 SER B N 1
ATOM 1489 C CA . SER B 1 67 ? -17.328 0.14 -1.18 1 96.94 67 SER B CA 1
ATOM 1490 C C . SER B 1 67 ? -16.734 0.009 0.222 1 96.94 67 SER B C 1
ATOM 1492 O O . SER B 1 67 ? -17.062 0.801 1.11 1 96.94 67 SER B O 1
ATOM 1494 N N . PHE B 1 68 ? -15.922 -0.966 0.374 1 97.38 68 PHE B N 1
ATOM 1495 C CA . PHE B 1 68 ? -15.266 -1.183 1.655 1 97.38 68 PHE B CA 1
ATOM 1496 C C . PHE B 1 68 ? -14.359 -0.004 2.006 1 97.38 68 PHE B C 1
ATOM 1498 O O . PHE B 1 68 ? -14.398 0.498 3.131 1 97.38 68 PHE B O 1
ATOM 1505 N N . ALA B 1 69 ? -13.609 0.501 1.076 1 97.5 69 ALA B N 1
ATOM 1506 C CA . ALA B 1 69 ? -12.742 1.659 1.266 1 97.5 69 ALA B CA 1
ATOM 1507 C C . ALA B 1 69 ? -13.547 2.887 1.688 1 97.5 69 ALA B C 1
ATOM 1509 O O . ALA B 1 69 ? -13.133 3.629 2.58 1 97.5 69 ALA B O 1
ATOM 1510 N N . LYS B 1 70 ? -14.695 3.074 1.066 1 97.25 70 LYS B N 1
ATOM 1511 C CA . LYS B 1 70 ? -15.547 4.223 1.385 1 97.25 70 LYS B CA 1
ATOM 1512 C C . LYS B 1 70 ? -16.047 4.148 2.822 1 97.25 70 LYS B C 1
ATOM 1514 O O . LYS B 1 70 ? -16.078 5.16 3.527 1 97.25 70 LYS B O 1
ATOM 1519 N N . ARG B 1 71 ? -16.453 2.953 3.234 1 97.06 71 ARG B N 1
ATOM 1520 C CA . ARG B 1 71 ? -16.938 2.789 4.602 1 97.06 71 ARG B CA 1
ATOM 1521 C C . ARG B 1 71 ? -15.836 3.105 5.609 1 97.06 71 ARG B C 1
ATOM 1523 O O . ARG B 1 71 ? -16.094 3.762 6.621 1 97.06 71 ARG B O 1
ATOM 1530 N N . LEU B 1 72 ? -14.641 2.709 5.344 1 96.69 72 LEU B N 1
ATOM 1531 C CA . LEU B 1 72 ? -13.539 2.943 6.27 1 96.69 72 LEU B CA 1
ATOM 1532 C C . LEU B 1 72 ? -13.117 4.41 6.254 1 96.69 72 LEU B C 1
ATOM 1534 O O . LEU B 1 72 ? -12.766 4.973 7.293 1 96.69 72 LEU B O 1
ATOM 1538 N N . ALA B 1 73 ? -13.102 4.992 5.078 1 95.38 73 ALA B N 1
ATOM 1539 C CA . ALA B 1 73 ? -12.789 6.418 4.98 1 95.38 73 ALA B CA 1
ATOM 1540 C C . ALA B 1 73 ? -13.773 7.254 5.793 1 95.38 73 ALA B C 1
ATOM 1542 O O . ALA B 1 73 ? -13.383 8.234 6.43 1 95.38 73 ALA B O 1
ATOM 1543 N N . ARG B 1 74 ? -14.977 6.867 5.652 1 95.19 74 ARG B N 1
ATOM 1544 C CA . ARG B 1 74 ? -16 7.539 6.445 1 95.19 74 ARG B CA 1
ATOM 1545 C C . ARG B 1 74 ? -15.773 7.316 7.938 1 95.19 74 ARG B C 1
ATOM 1547 O O . ARG B 1 74 ? -15.82 8.258 8.727 1 95.19 74 ARG B O 1
ATOM 1554 N N . LYS B 1 75 ? -15.5 6.172 8.305 1 93.94 75 LYS B N 1
ATOM 1555 C CA . LYS B 1 75 ? -15.391 5.773 9.703 1 93.94 75 LYS B CA 1
ATOM 1556 C C . LYS B 1 75 ? -14.172 6.41 10.367 1 93.94 75 LYS B C 1
ATOM 1558 O O . LYS B 1 75 ? -14.234 6.84 11.516 1 93.94 75 LYS B O 1
ATOM 1563 N N . PHE B 1 76 ? -13.039 6.465 9.68 1 92.31 76 PHE B N 1
ATOM 1564 C CA . PHE B 1 76 ? -11.789 6.855 10.328 1 92.31 76 PHE B CA 1
ATOM 1565 C C . PHE B 1 76 ? -11.352 8.242 9.859 1 92.31 76 PHE B C 1
ATOM 1567 O O . PHE B 1 76 ? -10.391 8.805 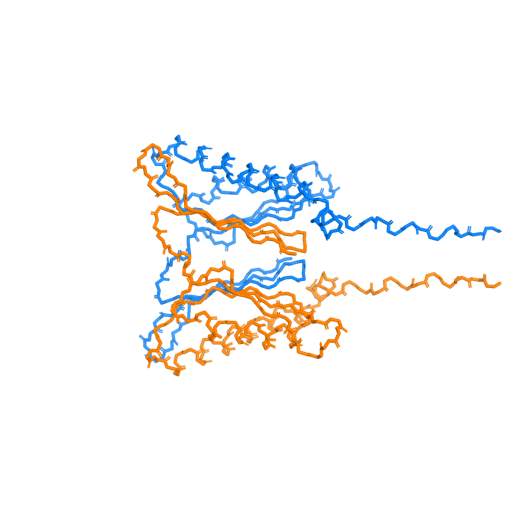10.383 1 92.31 76 PHE B O 1
ATOM 1574 N N . GLY B 1 77 ? -12.008 8.773 8.859 1 90.5 77 GLY B N 1
ATOM 1575 C CA . GLY B 1 77 ? -11.766 10.141 8.422 1 90.5 77 GLY B CA 1
ATOM 1576 C C . GLY B 1 77 ? -10.43 10.32 7.727 1 90.5 77 GLY B C 1
ATOM 1577 O O . GLY B 1 77 ? -9.812 11.383 7.82 1 90.5 77 GLY B O 1
ATOM 1578 N N . VAL B 1 78 ? -9.938 9.227 7.172 1 88.81 78 VAL B N 1
ATOM 1579 C CA . VAL B 1 78 ? -8.633 9.273 6.504 1 88.81 78 VAL B CA 1
ATOM 1580 C C . VAL B 1 78 ? -8.727 8.57 5.148 1 88.81 78 VAL B C 1
ATOM 1582 O O . VAL B 1 78 ? -9.742 7.941 4.836 1 88.81 78 VAL B O 1
ATOM 1585 N N . GLN B 1 79 ? -7.727 8.766 4.301 1 91.25 79 GLN B N 1
ATOM 1586 C CA . GLN B 1 79 ? -7.648 8.086 3.012 1 91.25 79 GLN B CA 1
ATOM 1587 C C . GLN B 1 79 ? -7.383 6.598 3.191 1 91.25 79 GLN B C 1
ATOM 1589 O O . GLN B 1 79 ? -6.535 6.207 3.996 1 91.25 79 GLN B O 1
ATOM 1594 N N . VAL B 1 80 ? -8.086 5.762 2.457 1 94.44 80 VAL B N 1
ATOM 1595 C CA . VAL B 1 80 ? -7.98 4.312 2.607 1 94.44 80 VAL B CA 1
ATOM 1596 C C . VAL B 1 80 ? -7.734 3.668 1.245 1 94.44 80 VAL B C 1
ATOM 1598 O O . VAL B 1 80 ? -8.445 3.953 0.279 1 94.44 80 VAL B O 1
ATOM 1601 N N . PHE B 1 81 ? -6.695 2.84 1.163 1 93.19 81 PHE B N 1
ATOM 1602 C CA . PHE B 1 81 ? -6.434 1.985 0.011 1 93.19 81 PHE B CA 1
ATOM 1603 C C . PHE B 1 81 ? -6.77 0.532 0.326 1 93.19 81 PHE B C 1
ATOM 1605 O O . PHE B 1 81 ? -6.453 0.037 1.409 1 93.19 81 PHE B O 1
ATOM 1612 N N . VAL B 1 82 ? -7.41 -0.08 -0.626 1 94.94 82 VAL B N 1
ATOM 1613 C CA . VAL B 1 82 ? -7.777 -1.48 -0.448 1 94.94 82 VAL B CA 1
ATOM 1614 C C . VAL B 1 82 ? -7.336 -2.289 -1.666 1 94.94 82 VAL B C 1
ATOM 1616 O O . VAL B 1 82 ? -7.734 -1.991 -2.795 1 94.94 82 VAL B O 1
ATOM 1619 N N . SER B 1 83 ? -6.48 -3.225 -1.436 1 91.19 83 SER B N 1
ATOM 1620 C CA . SER B 1 83 ? -6.117 -4.254 -2.402 1 91.19 83 SER B CA 1
ATOM 1621 C C . SER B 1 83 ? -6.512 -5.641 -1.903 1 91.19 83 SER B C 1
ATOM 1623 O O . SER B 1 83 ? -5.73 -6.305 -1.218 1 91.19 83 SER B O 1
ATOM 1625 N N . CYS B 1 84 ? -7.672 -6.098 -2.236 1 90.94 84 CYS B N 1
ATOM 1626 C CA . CYS B 1 84 ? -8.219 -7.359 -1.753 1 90.94 84 CYS B CA 1
ATOM 1627 C C . CYS B 1 84 ? -8.648 -8.25 -2.912 1 90.94 84 CYS B C 1
ATOM 1629 O O . CYS B 1 84 ? -9.406 -7.82 -3.781 1 90.94 84 CYS B O 1
ATOM 1631 N N . GLU B 1 85 ? -8.109 -9.422 -2.998 1 88.81 85 GLU B N 1
ATOM 1632 C CA . GLU B 1 85 ? -8.555 -10.422 -3.965 1 88.81 85 GLU B CA 1
ATOM 1633 C C . GLU B 1 85 ? -9.023 -11.695 -3.266 1 88.81 85 GLU B C 1
ATOM 1635 O O . GLU B 1 85 ? -8.203 -12.531 -2.875 1 88.81 85 GLU B O 1
ATOM 1640 N N . LEU B 1 86 ? -10.281 -11.773 -3.078 1 89.62 86 LEU B N 1
ATOM 1641 C CA . LEU B 1 86 ? -10.922 -12.906 -2.424 1 89.62 86 LEU B CA 1
ATOM 1642 C C . LEU B 1 86 ? -11.922 -13.586 -3.357 1 89.62 86 LEU B C 1
ATOM 1644 O O . LEU B 1 86 ? -12.477 -12.938 -4.25 1 89.62 86 LEU B O 1
ATOM 1648 N N . PRO B 1 87 ? -12.008 -14.859 -3.166 1 87.44 87 PRO B N 1
ATOM 1649 C CA . PRO B 1 87 ? -13.008 -15.523 -4.004 1 87.44 87 PRO B CA 1
ATOM 1650 C C . PRO B 1 87 ? -14.398 -14.891 -3.875 1 87.44 87 PRO B C 1
ATOM 1652 O O . PRO B 1 87 ? -14.922 -14.781 -2.766 1 87.44 87 PRO B O 1
ATOM 1655 N N . ARG B 1 88 ? -14.953 -14.453 -5.016 1 84.38 88 ARG B N 1
ATOM 1656 C CA . ARG B 1 88 ? -16.203 -13.719 -5.039 1 84.38 88 ARG B CA 1
ATOM 1657 C C . ARG B 1 88 ? -17.375 -14.594 -4.586 1 84.38 88 ARG B C 1
ATOM 1659 O O . ARG B 1 88 ? -18.391 -14.086 -4.098 1 84.38 88 ARG B O 1
ATOM 1666 N N . GLU B 1 89 ? -17.156 -15.844 -4.77 1 87.75 89 GLU B N 1
ATOM 1667 C CA . GLU B 1 89 ? -18.219 -16.781 -4.434 1 87.75 89 GLU B CA 1
ATOM 1668 C C . GLU B 1 89 ? -18.328 -16.969 -2.924 1 87.75 89 GLU B C 1
ATOM 1670 O O . GLU B 1 89 ? -19.328 -17.516 -2.436 1 87.75 89 GLU B O 1
ATOM 1675 N N . LEU B 1 90 ? -17.391 -16.484 -2.258 1 88.75 90 LEU B N 1
ATOM 1676 C CA . LEU B 1 90 ? -17.406 -16.672 -0.81 1 88.75 90 LEU B CA 1
ATOM 1677 C C . LEU B 1 90 ? -17.688 -15.352 -0.101 1 88.75 90 LEU B C 1
ATOM 1679 O O . LEU B 1 90 ? -16.797 -14.75 0.488 1 88.75 90 LEU B O 1
ATOM 1683 N N . ALA B 1 91 ? -18.938 -14.938 -0.083 1 91 91 ALA B N 1
ATOM 1684 C CA . ALA B 1 91 ? -19.359 -13.656 0.478 1 91 91 ALA B CA 1
ATOM 1685 C C . ALA B 1 91 ? -19.094 -13.594 1.979 1 91 91 ALA B C 1
ATOM 1687 O O . ALA B 1 91 ? -18.688 -12.555 2.504 1 91 91 ALA B O 1
ATOM 1688 N N . ASP B 1 92 ? -19.281 -14.711 2.617 1 93.25 92 ASP B N 1
ATOM 1689 C CA . ASP B 1 92 ? -19.047 -14.773 4.055 1 93.25 92 ASP B CA 1
ATOM 1690 C C . ASP B 1 92 ? -17.562 -14.555 4.375 1 93.25 92 ASP B C 1
ATOM 1692 O O . ASP B 1 92 ? -17.234 -13.953 5.395 1 93.25 92 ASP B O 1
ATOM 1696 N N . LEU B 1 93 ? -16.766 -15.109 3.549 1 93.12 93 LEU B N 1
ATOM 1697 C CA . LEU B 1 93 ? -15.328 -14.922 3.725 1 93.12 93 LEU B CA 1
ATOM 1698 C C . LEU B 1 93 ? -14.953 -13.453 3.631 1 93.12 93 LEU B C 1
ATOM 1700 O O . LEU B 1 93 ? -14.211 -12.938 4.477 1 93.12 93 LEU B O 1
ATOM 1704 N N . ARG B 1 94 ? -15.492 -12.789 2.662 1 94.38 94 ARG B N 1
ATOM 1705 C CA . ARG B 1 94 ? -15.203 -11.367 2.479 1 94.38 94 ARG B CA 1
ATOM 1706 C C . ARG B 1 94 ? -15.672 -10.555 3.682 1 94.38 94 ARG B C 1
ATOM 1708 O O . ARG B 1 94 ? -14.93 -9.703 4.184 1 94.38 94 ARG B O 1
ATOM 1715 N N . GLU B 1 95 ? -16.859 -10.812 4.055 1 95.25 95 GLU B N 1
ATOM 1716 C CA . GLU B 1 95 ? -17.406 -10.109 5.215 1 95.25 95 GLU B CA 1
ATOM 1717 C C . GLU B 1 95 ? -16.516 -10.312 6.441 1 95.25 95 GLU B C 1
ATOM 1719 O O . GLU B 1 95 ? -16.25 -9.367 7.184 1 95.25 95 GLU B O 1
ATOM 1724 N N . GLY B 1 96 ? -16.109 -11.555 6.656 1 95.5 96 GLY B N 1
ATOM 1725 C CA . GLY B 1 96 ? -15.219 -11.852 7.773 1 95.5 96 GLY B CA 1
ATOM 1726 C C . GLY B 1 96 ? -13.883 -11.148 7.676 1 95.5 96 GLY B C 1
ATOM 1727 O O . GLY B 1 96 ? -13.375 -10.625 8.672 1 95.5 96 GLY B O 1
ATOM 1728 N N . VAL B 1 97 ? -13.336 -11.094 6.5 1 95.69 97 VAL B N 1
ATOM 1729 C CA . VAL B 1 97 ? -12.055 -10.445 6.266 1 95.69 97 VAL B CA 1
ATOM 1730 C C . VAL B 1 97 ? -12.18 -8.945 6.508 1 95.69 97 VAL B C 1
ATOM 1732 O O . VAL B 1 97 ? -11.359 -8.344 7.203 1 95.69 97 VAL B O 1
ATOM 1735 N N . GL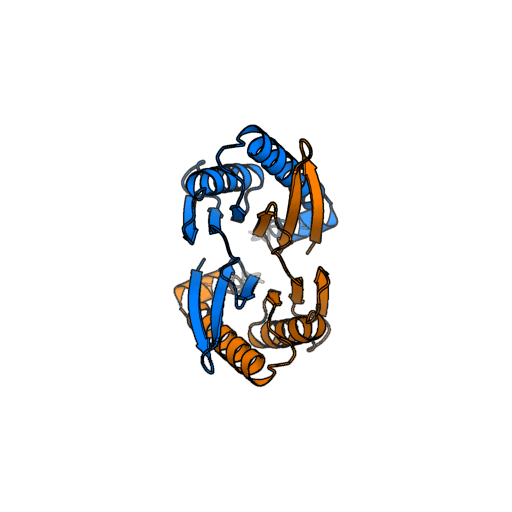U B 1 98 ? -13.234 -8.297 5.988 1 97 98 GLU B N 1
ATOM 1736 C CA . GLU B 1 98 ? -13.438 -6.867 6.168 1 97 98 GLU B CA 1
ATOM 1737 C C . GLU B 1 98 ? -13.602 -6.516 7.645 1 97 98 GLU B C 1
ATOM 1739 O O . GLU B 1 98 ? -13.078 -5.5 8.109 1 97 98 GLU B O 1
ATOM 1744 N N . LYS B 1 99 ? -14.305 -7.371 8.281 1 96.69 99 LYS B N 1
ATOM 1745 C CA . LYS B 1 99 ? -14.469 -7.152 9.719 1 96.69 99 LYS B CA 1
ATOM 1746 C C . LYS B 1 99 ? -13.125 -7.203 10.438 1 96.69 99 LYS B C 1
ATOM 1748 O O . LYS B 1 99 ? -12.836 -6.363 11.289 1 96.69 99 LYS B O 1
ATOM 1753 N N . ARG B 1 100 ? -12.336 -8.188 10.164 1 95.25 100 ARG B N 1
ATOM 1754 C CA . ARG B 1 100 ? -11.031 -8.336 10.797 1 95.25 100 ARG B CA 1
ATOM 1755 C C . ARG B 1 100 ? -10.133 -7.145 10.477 1 95.25 100 ARG B C 1
ATOM 1757 O O . ARG B 1 100 ? -9.461 -6.609 11.359 1 95.25 100 ARG B O 1
ATOM 1764 N N . LEU B 1 101 ? -10.141 -6.734 9.234 1 96.44 101 LEU B N 1
ATOM 1765 C CA . LEU B 1 101 ? -9.359 -5.574 8.828 1 96.44 101 LEU B CA 1
ATOM 1766 C C . LEU B 1 101 ? -9.805 -4.324 9.586 1 96.44 101 LEU B C 1
ATOM 1768 O O . LEU B 1 101 ? -8.977 -3.58 10.109 1 96.44 101 LEU B O 1
ATOM 1772 N N . THR B 1 102 ? -11.117 -4.152 9.688 1 97.25 102 THR B N 1
ATOM 1773 C CA . THR B 1 102 ? -11.68 -2.992 10.375 1 97.25 102 THR B CA 1
ATOM 1774 C C . THR B 1 102 ? -11.266 -2.986 11.844 1 97.25 102 THR B C 1
ATOM 1776 O O . THR B 1 102 ? -10.836 -1.957 12.367 1 97.25 102 THR B O 1
ATOM 1779 N N . ASP B 1 103 ? -11.344 -4.168 12.461 1 96 103 ASP B N 1
ATOM 1780 C CA . ASP B 1 103 ? -10.961 -4.293 13.867 1 96 103 ASP B CA 1
ATOM 1781 C C . ASP B 1 103 ? -9.477 -3.99 14.07 1 96 103 ASP B C 1
ATOM 1783 O O . ASP B 1 103 ? -9.094 -3.361 15.055 1 96 103 ASP B O 1
ATOM 1787 N N . THR B 1 104 ? -8.641 -4.473 13.195 1 93.75 104 THR B N 1
ATOM 1788 C CA . THR B 1 104 ? -7.203 -4.242 13.273 1 93.75 104 THR B CA 1
ATOM 1789 C C . THR B 1 104 ? -6.883 -2.758 13.141 1 93.75 104 THR B C 1
ATOM 1791 O O . THR B 1 104 ? -6.094 -2.215 13.914 1 93.75 104 THR B O 1
ATOM 1794 N N . VAL B 1 105 ? -7.531 -2.076 12.203 1 94.06 105 VAL B N 1
ATOM 1795 C CA . VAL B 1 105 ? -7.34 -0.641 12.016 1 94.06 105 VAL B CA 1
ATOM 1796 C C . VAL B 1 105 ? -7.746 0.104 13.281 1 94.06 105 VAL B C 1
ATOM 1798 O O . VAL B 1 105 ? -7.008 0.96 13.773 1 94.06 105 VAL B O 1
ATOM 1801 N N . LYS B 1 106 ? -8.859 -0.262 13.789 1 94.12 106 LYS B N 1
ATOM 1802 C CA . LYS B 1 106 ? -9.359 0.355 15.016 1 94.12 106 LYS B CA 1
ATOM 1803 C C . LYS B 1 106 ? -8.352 0.209 16.156 1 94.12 106 LYS B C 1
ATOM 1805 O O . LYS B 1 106 ? -8.078 1.172 16.875 1 94.12 106 LYS B O 1
ATOM 1810 N N . GLY B 1 107 ? -7.871 -0.979 16.312 1 92.62 107 GLY B N 1
ATOM 1811 C CA . GLY B 1 107 ? -6.883 -1.236 17.344 1 92.62 107 GLY B CA 1
ATOM 1812 C C . GLY B 1 107 ? -5.625 -0.404 17.188 1 92.62 107 GLY B C 1
ATOM 1813 O O . GLY B 1 107 ? -5.016 -0.002 18.188 1 92.62 107 GLY B O 1
ATOM 1814 N N . ILE B 1 108 ? -5.262 -0.108 15.984 1 90.31 108 ILE B N 1
ATOM 1815 C CA . ILE B 1 108 ? -4.043 0.647 15.711 1 90.31 108 ILE B CA 1
ATOM 1816 C C . ILE B 1 108 ? -4.309 2.139 15.906 1 90.31 108 ILE B C 1
ATOM 1818 O O . ILE B 1 108 ? -3.566 2.818 16.625 1 90.31 108 ILE B O 1
ATOM 1822 N N . VAL B 1 109 ? -5.375 2.658 15.344 1 88.75 109 VAL B N 1
ATOM 1823 C CA . VAL B 1 109 ? -5.613 4.098 15.281 1 88.75 109 VAL B CA 1
ATOM 1824 C C . VAL B 1 109 ? -6.023 4.613 16.656 1 88.75 109 VAL B C 1
ATOM 1826 O O . VAL B 1 109 ? -5.914 5.809 16.938 1 88.75 109 VAL B O 1
ATOM 1829 N N . GLU B 1 110 ? -6.496 3.723 17.484 1 87.62 110 GLU B N 1
ATOM 1830 C CA . GLU B 1 110 ? -6.945 4.137 18.812 1 87.62 110 GLU B CA 1
ATOM 1831 C C . GLU B 1 110 ? -5.793 4.145 19.812 1 87.62 110 GLU B C 1
ATOM 1833 O O . GLU B 1 110 ? -5.953 4.582 20.953 1 87.62 110 GLU B O 1
ATOM 1838 N N . ARG B 1 111 ? -4.672 3.678 19.359 1 88.06 111 ARG B N 1
ATOM 1839 C CA . ARG B 1 111 ? -3.488 3.826 20.203 1 88.06 111 ARG B CA 1
ATOM 1840 C C . ARG B 1 111 ? -3.102 5.293 20.344 1 88.06 111 ARG B C 1
ATOM 1842 O O . ARG B 1 111 ? -3.111 6.043 19.375 1 88.06 111 ARG B O 1
ATOM 1849 N N . PRO B 1 112 ? -2.76 5.746 21.578 1 82.12 112 PRO B N 1
ATOM 1850 C CA . PRO B 1 112 ? -2.477 7.164 21.828 1 82.12 112 PRO B CA 1
ATOM 1851 C C . PRO B 1 112 ? -1.308 7.688 21 1 82.12 112 PRO B C 1
ATOM 1853 O O . PRO B 1 112 ? -1.339 8.828 20.531 1 82.12 112 PRO B O 1
ATOM 1856 N N . ASP B 1 113 ? -0.289 6.875 20.812 1 78.31 113 ASP B N 1
ATOM 1857 C CA . ASP B 1 113 ? 0.88 7.309 20.047 1 78.31 113 ASP B CA 1
ATOM 1858 C C . ASP B 1 113 ? 0.541 7.477 18.562 1 78.31 113 ASP B C 1
ATOM 1860 O O . ASP B 1 113 ? 1.148 8.297 17.875 1 78.31 113 ASP B O 1
ATOM 1864 N N . VAL B 1 114 ? -0.435 6.754 18.078 1 78.94 114 VAL B N 1
ATOM 1865 C CA . VAL B 1 114 ? -0.835 6.805 16.672 1 78.94 114 VAL B CA 1
ATOM 1866 C C . VAL B 1 114 ? -1.791 7.977 16.453 1 78.94 114 VAL B C 1
ATOM 1868 O O . VAL B 1 114 ? -1.709 8.672 15.43 1 78.94 114 VAL B O 1
ATOM 1871 N N . GLN B 1 115 ? -2.689 8.203 17.328 1 76.62 115 GLN B N 1
ATOM 1872 C CA . GLN B 1 115 ? -3.66 9.289 17.219 1 76.62 115 GLN B CA 1
ATOM 1873 C C . GLN B 1 115 ? -2.967 10.633 17.016 1 76.62 115 GLN B C 1
ATOM 1875 O O . GLN B 1 115 ? -3.41 11.445 16.203 1 76.62 115 GLN B O 1
ATOM 1880 N N . ALA B 1 116 ? -1.923 10.828 17.703 1 73.5 116 ALA B N 1
ATOM 1881 C CA . ALA B 1 116 ? -1.191 12.086 17.609 1 73.5 116 ALA B CA 1
ATOM 1882 C C . ALA B 1 116 ? -0.596 12.266 16.219 1 73.5 116 ALA B C 1
ATOM 1884 O O . ALA B 1 116 ? -0.497 13.391 15.719 1 73.5 116 ALA B O 1
ATOM 1885 N N . ALA B 1 117 ? -0.313 11.133 15.578 1 69.56 117 ALA B N 1
ATOM 1886 C CA . ALA B 1 117 ? 0.329 11.172 14.266 1 69.56 117 ALA B CA 1
ATOM 1887 C C . ALA B 1 117 ? -0.703 11.344 13.156 1 69.56 117 ALA B C 1
ATOM 1889 O O . ALA B 1 117 ? -0.425 11.977 12.133 1 69.56 117 ALA B O 1
ATOM 1890 N N . LEU B 1 118 ? -1.806 10.766 13.305 1 70.62 118 LEU B N 1
ATOM 1891 C CA . LEU B 1 118 ? -2.822 10.727 12.258 1 70.62 118 LEU B CA 1
ATOM 1892 C C . LEU B 1 118 ? -3.699 11.977 12.312 1 70.62 118 LEU B C 1
ATOM 1894 O O . LEU B 1 118 ? -4.191 12.438 11.281 1 70.62 118 LEU B O 1
ATOM 1898 N N . PHE B 1 119 ? -3.971 12.492 13.484 1 66.88 119 PHE B N 1
ATOM 1899 C CA . PHE B 1 119 ? -4.82 13.656 13.68 1 66.88 119 PHE B CA 1
ATOM 1900 C C . PHE B 1 119 ? -4.082 14.742 14.453 1 66.88 119 PHE B C 1
ATOM 1902 O O . PHE B 1 119 ? -4.34 14.945 15.648 1 66.88 119 PHE B O 1
ATOM 1909 N N . PRO B 1 120 ? -3.027 15.211 13.773 1 54.94 120 PRO B N 1
ATOM 1910 C CA . PRO B 1 120 ? -2.314 16.219 14.555 1 54.94 120 PRO B CA 1
ATOM 1911 C C . PRO B 1 120 ? -3.23 17.344 15.039 1 54.94 120 PRO B C 1
ATOM 1913 O O . PRO B 1 120 ? -4.137 17.766 14.312 1 54.94 120 PRO B O 1
ATOM 1916 N N . ALA B 1 121 ? -3.381 17.5 16.406 1 52.09 121 ALA B N 1
ATOM 1917 C CA . ALA B 1 121 ? -4.156 18.578 17 1 52.09 121 ALA B CA 1
ATOM 1918 C C . ALA B 1 121 ? -4.047 19.859 16.172 1 52.09 121 ALA B C 1
ATOM 1920 O O . ALA B 1 121 ? -2.992 20.156 15.609 1 52.09 121 ALA B O 1
ATOM 1921 N N . ALA B 1 122 ? -5.211 20.375 15.75 1 48.38 122 ALA B N 1
ATOM 1922 C CA . ALA B 1 122 ? -5.207 21.719 15.18 1 48.38 122 ALA B CA 1
ATOM 1923 C C . ALA B 1 122 ? -4.32 22.656 15.992 1 48.38 122 ALA B C 1
ATOM 1925 O O . ALA B 1 122 ? -4.371 22.656 17.219 1 48.38 122 ALA B O 1
ATOM 1926 N N . GLU B 1 123 ? -3.102 22.75 15.594 1 46.78 123 GLU B N 1
ATOM 1927 C CA . GLU B 1 123 ? -2.35 23.75 16.344 1 46.78 123 GLU B CA 1
ATOM 1928 C C . GLU B 1 123 ? -3.264 24.859 16.859 1 46.78 123 GLU B C 1
ATOM 1930 O O . GLU B 1 123 ? -4.172 25.297 16.156 1 46.78 123 GLU B O 1
ATOM 1935 N N . PRO B 1 124 ? -3.439 25.031 18.141 1 44.06 124 PRO B N 1
ATOM 1936 C CA . PRO B 1 124 ? -4.25 26.141 18.641 1 44.06 124 PRO B CA 1
ATOM 1937 C C . PRO B 1 124 ? -4.039 27.422 17.844 1 44.06 124 PRO B C 1
ATOM 1939 O O . PRO B 1 124 ? -2.902 27.781 17.531 1 44.06 124 PRO B O 1
ATOM 1942 N N . GLU B 1 125 ? -4.777 27.781 16.828 1 46.06 125 GLU B N 1
ATOM 1943 C CA . GLU B 1 125 ? -4.742 29.094 16.188 1 46.06 125 GLU B CA 1
ATOM 1944 C C . GLU B 1 125 ? -4.238 30.172 17.141 1 46.06 125 GLU B C 1
ATOM 1946 O O . GLU B 1 125 ? -4.75 30.297 18.25 1 46.06 125 GLU B O 1
ATOM 1951 N N . ALA B 1 126 ? -3.008 30.625 17.141 1 47.56 126 ALA B N 1
ATOM 1952 C CA . ALA B 1 126 ? -2.525 31.75 17.922 1 47.56 126 ALA B CA 1
ATOM 1953 C C . ALA B 1 126 ? -3.605 32.812 18.047 1 47.56 126 ALA B C 1
ATOM 1955 O O . ALA B 1 126 ? -4.227 33.219 17.062 1 47.56 126 ALA B O 1
ATOM 1956 N N . ALA B 1 127 ? -4.254 33.031 19.125 1 45.44 127 ALA B N 1
ATOM 1957 C CA . ALA B 1 127 ? -5.086 34.156 19.531 1 45.44 127 ALA B CA 1
ATOM 1958 C C . ALA B 1 127 ? -4.582 35.469 18.922 1 45.44 127 ALA B C 1
ATOM 1960 O O . ALA B 1 127 ? -3.471 35.906 19.219 1 45.44 127 ALA B O 1
ATOM 1961 N N . GLN B 1 128 ? -4.793 35.781 17.719 1 45.81 128 GLN B N 1
ATOM 1962 C CA . GLN B 1 128 ? -4.652 37.156 17.312 1 45.81 128 GLN B CA 1
ATOM 1963 C C . GLN B 1 128 ? -5.074 38.125 18.422 1 45.81 128 GLN B C 1
ATOM 1965 O O . GLN B 1 128 ? -6.238 38.125 18.844 1 45.81 128 GLN B O 1
ATOM 1970 N N . ALA B 1 129 ? -4.309 38.344 19.469 1 39.69 129 ALA B N 1
ATOM 1971 C CA . ALA B 1 129 ? -4.453 39.5 20.375 1 39.69 129 ALA B CA 1
ATOM 1972 C C . ALA B 1 129 ? -4.977 40.719 19.625 1 39.69 129 ALA B C 1
ATOM 1974 O O . ALA B 1 129 ? -4.398 41.125 18.625 1 39.69 129 ALA B O 1
ATOM 1975 N N . SER B 1 130 ? -6.227 41.031 19.75 1 36.53 130 SER B N 1
ATOM 1976 C CA . SER B 1 130 ? -6.664 42.406 19.656 1 36.53 130 SER B CA 1
ATOM 1977 C C . SER B 1 130 ? -5.809 43.312 20.547 1 36.53 130 SER B C 1
ATOM 1979 O O . SER B 1 130 ? -5.398 42.906 21.641 1 36.53 130 SER B O 1
#

Organism: Salpingoeca rosetta (strain ATCC 50818 / BSB-021) (NCBI:txid946362)

Nearest PDB structures (foldseek):
  5wtq-assembly1_A  TM=7.537E-01  e=2.718E-08  Homo sapiens
  5wtq-assembly2_D  TM=7.192E-01  e=1.589E-07  Homo sapiens
  5wtq-assembly2_C  TM=7.014E-01  e=1.115E-06  Homo sapiens
  8tm3-assembly1_j  TM=6.337E-01  e=2.315E-06  Homo sapiens
  2z5e-assembly1_B  TM=4.761E-01  e=1.400E-02  Homo sapiens

InterPro domains:
  IPR032157 Proteasome assembly chaperone 4 [PF16093] (15-86)
  IPR032157 Proteasome assembly chaperone 4 [PTHR33559] (9-107)

Sequence (260 aa):
MLVETETIRLADVGVHVMVVVASQVIYLWANTQPLLGALTMAMPSRLDATPLGMVLKRGLDDDLAESFAKRLARKFGVQVFVSCELPRELADLREGVEKRLTDTVKGIVERPDVQAALFPAAEPEAAQASMLVETETIRLADVGVHVMVVVASQVIYLWANTQPLLGALTMAMPSRLDATPLGMVLKRGLDDDLAESFAKRLARKFGVQVFVSCELPRELADLREGVEKRLTDTVKGIVERPDVQAALFPAAEPEAAQAS

Foldseek 3Di:
DDKDWDWDADPNQIKTWIWDDDPNDIDIDIDSDPPQAWKKKWAQDPVDLFIDIDTPGDHDCNVVQRVLRRVLNSVPVGMDMDGDDDDPVCVVVVVVVSVVVSVVVCVQCPDPVNVCVRPPPPPPPPPPDD/DDKDWDWDDDPNQIKTWIWDDDPNDIDIDIDSDPPQAWKKKWAQDPVDLFIDIDTRGDHDCNVVQRVLRRVLNSVVVGMDMDRDDDDPVCVVVVVVVSVVVSVVVCVQCPDPVNVCVRPPPPPPPPPPDD

Radius of gyration: 19.08 Å; Cα contacts (8 Å, |Δi|>4): 524; chains: 2; bounding box: 41×67×44 Å